Protein AF-A0A414QEY7-F1 (afdb_monomer_lite)

Secondary structure (DSSP, 8-state):
--EEE-SSS-S-SSHHHHHHHHHHHHHHHHHHTT-SS-EEEEESSTTHHHHHHHHHHHHHTT---EEP--SSTT-SSEE-HHHHHHT-SSEEE--HHHHHHHHHHHHHGGGTTSSB-SS--B-----TT--S---B--TTB-HHHHHHHHHHHHHHHHTTHHHHHHHHHHHHHHTTHHHHHHHHHHHTSPPS----PPPPPP----EEEE---GGGHHHHHHHHHHTT--EEEEEETTEEEEEE-GGGHHHHHHHHHHTTS--

Organism: NCBI:txid39486

Structure (mmCIF, N/CA/C/O backbone):
data_AF-A0A414QEY7-F1
#
_entry.id   AF-A0A414QEY7-F1
#
loop_
_atom_site.group_PDB
_atom_site.id
_atom_site.type_symbol
_atom_site.label_atom_id
_atom_site.label_alt_id
_atom_site.label_comp_id
_atom_site.label_asym_id
_atom_site.label_entity_id
_atom_site.label_seq_id
_atom_site.pdbx_PDB_ins_code
_atom_site.Cartn_x
_atom_site.Cartn_y
_atom_site.Cartn_z
_atom_site.occupancy
_atom_site.B_iso_or_equiv
_atom_site.auth_seq_id
_atom_site.auth_comp_id
_atom_site.auth_asym_id
_atom_site.auth_atom_id
_atom_site.pdbx_PDB_model_num
ATOM 1 N N . GLU A 1 1 ? 1.555 -7.237 14.580 1.00 84.38 1 GLU A N 1
ATOM 2 C CA . GLU A 1 1 ? 0.292 -7.140 13.812 1.00 84.38 1 GLU A CA 1
ATOM 3 C C . GLU A 1 1 ? 0.588 -6.279 12.598 1.00 84.38 1 GLU A C 1
ATOM 5 O O . GLU A 1 1 ? 1.431 -5.405 12.730 1.00 84.38 1 GLU A O 1
ATOM 10 N N . MET A 1 2 ? -0.030 -6.537 11.447 1.00 94.50 2 MET A N 1
ATOM 11 C CA . MET A 1 2 ? 0.203 -5.764 10.223 1.00 94.50 2 MET A CA 1
ATOM 12 C C . MET A 1 2 ? -1.102 -5.089 9.798 1.00 94.50 2 MET A C 1
ATOM 14 O O . MET A 1 2 ? -2.146 -5.741 9.721 1.00 94.50 2 MET A O 1
ATOM 18 N N . PHE A 1 3 ? -1.036 -3.796 9.504 1.00 96.12 3 PHE A N 1
ATOM 19 C CA . PHE A 1 3 ? -2.114 -3.022 8.904 1.00 96.12 3 PHE A CA 1
ATOM 20 C C . PHE A 1 3 ? -2.083 -3.197 7.387 1.00 96.12 3 PHE A C 1
ATOM 22 O O . PHE A 1 3 ? -1.026 -3.146 6.766 1.00 96.12 3 PHE A O 1
ATOM 29 N N . VAL A 1 4 ? -3.250 -3.363 6.772 1.00 95.81 4 VAL A N 1
ATOM 30 C CA . VAL A 1 4 ? -3.387 -3.401 5.312 1.00 95.81 4 VAL A CA 1
ATOM 31 C C . VAL A 1 4 ? -4.052 -2.105 4.866 1.00 95.81 4 VAL A C 1
ATOM 33 O O . VAL A 1 4 ? -5.143 -1.778 5.328 1.00 95.81 4 VAL A O 1
ATOM 36 N N . ALA A 1 5 ? -3.403 -1.361 3.976 1.00 95.38 5 ALA A N 1
ATOM 37 C CA . ALA A 1 5 ? -3.836 -0.039 3.542 1.00 95.38 5 ALA A CA 1
ATOM 38 C C . ALA A 1 5 ? -3.955 0.006 2.005 1.00 95.38 5 ALA A C 1
ATOM 40 O O . ALA A 1 5 ? -2.975 0.235 1.316 1.00 95.38 5 ALA A O 1
ATOM 41 N N . ASN A 1 6 ? -5.113 -0.191 1.381 1.00 91.12 6 ASN A N 1
ATOM 42 C CA . ASN A 1 6 ? -6.467 -0.236 1.937 1.00 91.12 6 ASN A CA 1
ATOM 43 C C . ASN A 1 6 ? -7.113 -1.623 1.765 1.00 91.12 6 ASN A C 1
ATOM 45 O O . ASN A 1 6 ? -6.700 -2.412 0.928 1.00 91.12 6 ASN A O 1
ATOM 49 N N . THR A 1 7 ? -8.143 -1.916 2.556 1.00 87.12 7 THR A N 1
ATOM 50 C CA . THR A 1 7 ? -8.902 -3.178 2.575 1.00 87.12 7 THR A CA 1
ATOM 51 C C . THR A 1 7 ? -10.310 -3.044 1.996 1.00 87.12 7 THR A C 1
ATOM 53 O O . THR A 1 7 ? -10.888 -4.026 1.527 1.00 87.12 7 THR A O 1
ATOM 56 N N . THR A 1 8 ? -10.911 -1.853 2.058 1.00 85.62 8 THR A N 1
ATOM 57 C CA . THR A 1 8 ? -12.257 -1.590 1.535 1.00 85.62 8 THR A CA 1
ATOM 58 C C . THR A 1 8 ? -12.474 -0.100 1.288 1.00 85.62 8 THR A C 1
ATOM 60 O O . THR A 1 8 ? -11.894 0.751 1.959 1.00 85.62 8 THR A O 1
ATOM 63 N N . GLY A 1 9 ? -13.353 0.235 0.347 1.00 83.56 9 GLY A N 1
ATOM 64 C CA . GLY A 1 9 ? -13.585 1.619 -0.066 1.00 83.56 9 GLY A CA 1
ATOM 65 C C . GLY A 1 9 ? -12.483 2.161 -0.978 1.00 83.56 9 GLY A C 1
ATOM 66 O O . GLY A 1 9 ? -11.553 1.449 -1.355 1.00 83.56 9 GLY A O 1
ATOM 67 N N . THR A 1 10 ? -12.601 3.427 -1.368 1.00 84.75 10 THR A N 1
ATOM 68 C CA . THR A 1 10 ? -11.787 4.018 -2.438 1.00 84.75 10 THR A CA 1
ATOM 69 C C . THR A 1 10 ? -11.299 5.406 -2.033 1.00 84.75 10 THR A C 1
ATOM 71 O O . THR A 1 10 ? -12.105 6.302 -1.804 1.00 84.75 10 THR A O 1
ATOM 74 N N . SER A 1 11 ? -9.977 5.586 -1.980 1.00 89.56 11 SER A N 1
ATOM 75 C CA . SER A 1 11 ? -9.317 6.855 -1.609 1.00 89.56 11 SER A CA 1
ATOM 76 C C . SER A 1 11 ? -9.109 7.798 -2.805 1.00 89.56 11 SER A C 1
ATOM 78 O O . SER A 1 11 ? -8.952 9.014 -2.650 1.00 89.56 11 SER A O 1
ATOM 80 N N . SER A 1 12 ? -9.089 7.235 -4.016 1.00 90.75 12 SER A N 1
ATOM 81 C CA . SER A 1 12 ? -9.128 7.942 -5.299 1.00 90.75 12 SER A CA 1
ATOM 82 C C . SER A 1 12 ? -9.596 6.990 -6.403 1.00 90.75 12 SER A C 1
ATOM 84 O O . SER A 1 12 ? -9.417 5.779 -6.288 1.00 90.75 12 SER A O 1
ATOM 86 N N . ALA A 1 13 ? -10.175 7.537 -7.473 1.00 86.81 13 ALA A N 1
ATOM 87 C CA . ALA A 1 13 ? -10.454 6.788 -8.698 1.00 86.81 13 ALA A CA 1
ATOM 88 C C . ALA A 1 13 ? -9.166 6.416 -9.461 1.00 86.81 13 ALA A C 1
ATOM 90 O O . ALA A 1 13 ? -9.162 5.448 -10.215 1.00 86.81 13 ALA A O 1
ATOM 91 N N . ASP A 1 14 ? -8.074 7.159 -9.248 1.00 90.44 14 ASP A N 1
ATOM 92 C CA . ASP A 1 14 ? -6.743 6.791 -9.732 1.00 90.44 14 ASP A CA 1
ATOM 93 C C . ASP A 1 14 ? -6.061 5.853 -8.725 1.00 90.44 14 ASP A C 1
ATOM 95 O O . ASP A 1 14 ? -5.956 6.168 -7.536 1.00 90.44 14 ASP A O 1
ATOM 99 N N . ARG A 1 15 ? -5.600 4.689 -9.202 1.00 90.81 15 ARG A N 1
ATOM 100 C CA . ARG A 1 15 ? -5.056 3.620 -8.350 1.00 90.81 15 ARG A CA 1
ATOM 101 C C . ARG A 1 15 ? -3.851 4.082 -7.534 1.00 90.81 15 ARG A C 1
ATOM 103 O O . ARG A 1 15 ? -3.819 3.867 -6.327 1.00 90.81 15 ARG A O 1
ATOM 110 N N . ILE A 1 16 ? -2.877 4.711 -8.179 1.00 92.44 16 ILE A N 1
ATOM 111 C CA . ILE A 1 16 ? -1.600 5.071 -7.553 1.00 92.44 16 ILE A CA 1
ATOM 112 C C . ILE A 1 16 ? -1.776 6.264 -6.604 1.00 92.44 16 ILE A C 1
ATOM 114 O O . ILE A 1 16 ? -1.222 6.244 -5.510 1.00 92.44 16 ILE A O 1
ATOM 118 N N . GLU A 1 17 ? -2.589 7.269 -6.951 1.00 94.75 17 GLU A N 1
ATOM 119 C CA . GLU A 1 17 ? -3.020 8.315 -6.010 1.00 94.75 17 GLU A CA 1
ATOM 120 C C . GLU A 1 17 ? -3.727 7.682 -4.811 1.00 94.75 17 GLU A C 1
ATOM 122 O O . GLU A 1 17 ? -3.484 8.072 -3.668 1.00 94.75 17 GLU A O 1
ATOM 127 N N . GLY A 1 18 ? -4.587 6.695 -5.070 1.00 95.06 18 GLY A N 1
ATOM 128 C CA . GLY A 1 18 ? -5.232 5.894 -4.042 1.00 95.06 18 GLY A CA 1
ATOM 129 C C . GLY A 1 18 ? -4.208 5.251 -3.111 1.00 95.06 18 GLY A C 1
ATOM 130 O O . GLY A 1 18 ? -4.306 5.438 -1.905 1.00 95.06 18 GLY A O 1
ATOM 131 N N . MET A 1 19 ? -3.196 4.571 -3.652 1.00 96.50 19 MET A N 1
ATOM 132 C CA . MET A 1 19 ? -2.128 3.933 -2.876 1.00 96.50 19 MET A CA 1
ATOM 133 C C . MET A 1 19 ? -1.291 4.944 -2.078 1.00 96.50 19 MET A C 1
ATOM 135 O O . MET A 1 19 ? -1.040 4.712 -0.901 1.00 96.50 19 MET A O 1
ATOM 139 N N . ILE A 1 20 ? -0.938 6.098 -2.655 1.00 97.19 20 ILE A N 1
ATOM 140 C CA . ILE A 1 20 ? -0.220 7.174 -1.943 1.00 97.19 20 ILE A CA 1
ATOM 141 C C . ILE A 1 20 ? -1.046 7.677 -0.749 1.00 97.19 20 ILE A C 1
ATOM 143 O O . ILE A 1 20 ? -0.535 7.802 0.364 1.00 97.19 20 ILE A O 1
ATOM 147 N N . LYS A 1 21 ? -2.346 7.927 -0.951 1.00 96.88 21 LYS A N 1
ATOM 148 C CA . LYS A 1 21 ? -3.263 8.320 0.132 1.00 96.88 21 LYS A CA 1
ATOM 149 C C . LYS A 1 21 ? -3.416 7.214 1.175 1.00 96.88 21 LYS A C 1
ATOM 151 O O . LYS A 1 21 ? -3.400 7.502 2.370 1.00 96.88 21 LYS A O 1
ATOM 156 N N . ASN A 1 22 ? -3.516 5.961 0.733 1.00 96.62 22 ASN A N 1
ATOM 157 C CA . ASN A 1 22 ? -3.614 4.800 1.611 1.00 96.62 22 ASN A CA 1
ATOM 158 C C . ASN A 1 22 ? -2.402 4.700 2.541 1.00 96.62 22 ASN A C 1
ATOM 160 O O . ASN A 1 22 ? -2.592 4.376 3.709 1.00 96.62 22 ASN A O 1
ATOM 164 N N . THR A 1 23 ? -1.194 5.036 2.077 1.00 97.81 23 THR A N 1
ATOM 165 C CA . THR A 1 23 ? -0.002 5.105 2.936 1.00 97.81 23 THR A CA 1
ATOM 166 C C . THR A 1 23 ? -0.227 6.024 4.132 1.00 97.81 23 THR A C 1
ATOM 168 O O . THR A 1 23 ? -0.049 5.603 5.272 1.00 97.81 23 THR A O 1
ATOM 171 N N . ILE A 1 24 ? -0.691 7.253 3.893 1.00 97.75 24 ILE A N 1
ATOM 172 C CA . ILE A 1 24 ? -0.952 8.234 4.958 1.00 97.75 24 ILE A CA 1
ATOM 173 C C . ILE A 1 24 ? -2.049 7.717 5.896 1.00 97.75 24 ILE A C 1
ATOM 175 O O . ILE A 1 24 ? -1.931 7.822 7.115 1.00 97.75 24 ILE A O 1
ATOM 179 N N . TYR A 1 25 ? -3.101 7.101 5.351 1.00 96.81 25 TYR A N 1
ATOM 180 C CA . TYR A 1 25 ? -4.190 6.538 6.158 1.00 96.81 25 TYR A CA 1
ATOM 181 C C . TYR A 1 25 ? -3.705 5.380 7.039 1.00 96.81 25 TYR A C 1
ATOM 183 O O . TYR A 1 25 ? -4.061 5.307 8.215 1.00 96.81 25 TYR A O 1
ATOM 191 N N . GLY A 1 26 ? -2.847 4.512 6.501 1.00 96.94 26 GLY A N 1
ATOM 192 C CA . GLY A 1 26 ? -2.191 3.444 7.248 1.00 96.94 26 GLY A CA 1
ATOM 193 C C . GLY A 1 26 ? -1.299 3.986 8.365 1.00 96.94 26 GLY A C 1
ATOM 194 O O . GLY A 1 26 ? -1.384 3.497 9.490 1.00 96.94 26 GLY A O 1
ATOM 195 N N . ILE A 1 27 ? -0.515 5.038 8.097 1.00 98.19 27 ILE A N 1
ATOM 196 C CA . ILE A 1 27 ? 0.335 5.706 9.099 1.00 98.19 27 ILE A CA 1
ATOM 197 C C . ILE A 1 27 ? -0.520 6.272 10.234 1.00 98.19 27 ILE A C 1
ATOM 199 O O . ILE A 1 27 ? -0.225 6.020 11.402 1.00 98.19 27 ILE A O 1
ATOM 203 N N . ILE A 1 28 ? -1.615 6.967 9.911 1.00 97.81 28 ILE A N 1
ATOM 204 C CA . ILE A 1 28 ? -2.568 7.489 10.903 1.00 97.81 28 ILE A CA 1
ATOM 205 C C . ILE A 1 28 ? -3.112 6.352 11.773 1.00 97.81 28 ILE A C 1
ATOM 207 O O . ILE A 1 28 ? -3.109 6.453 13.003 1.00 97.81 28 ILE A O 1
ATOM 211 N N . ALA A 1 29 ? -3.570 5.266 11.149 1.00 96.88 29 ALA A N 1
ATOM 212 C CA . ALA A 1 29 ? -4.119 4.111 11.848 1.00 96.88 29 ALA A CA 1
ATOM 213 C C . ALA A 1 29 ? -3.091 3.458 12.790 1.00 96.88 29 ALA A C 1
ATOM 215 O O . ALA A 1 29 ? -3.398 3.235 13.964 1.00 96.88 29 ALA A O 1
ATOM 216 N N . ALA A 1 30 ? -1.874 3.206 12.306 1.00 97.38 30 ALA A N 1
ATOM 217 C CA . ALA A 1 30 ? -0.806 2.568 13.070 1.00 97.38 30 ALA A CA 1
ATOM 218 C C . ALA A 1 30 ? -0.308 3.449 14.229 1.00 97.38 30 ALA A C 1
ATOM 220 O O . ALA A 1 30 ? -0.225 2.974 15.367 1.00 97.38 30 ALA A O 1
ATOM 221 N N . LYS A 1 31 ? -0.086 4.750 13.985 1.00 97.75 31 LYS A N 1
ATOM 222 C CA . LYS A 1 31 ? 0.269 5.732 15.028 1.00 97.75 31 LYS A CA 1
ATOM 223 C C . LYS A 1 31 ? -0.801 5.822 16.104 1.00 97.75 31 LYS A C 1
ATOM 225 O O . LYS A 1 31 ? -0.494 5.772 17.294 1.00 97.75 31 LYS A O 1
ATOM 230 N N . THR A 1 32 ? -2.070 5.855 15.701 1.00 97.25 32 THR A N 1
ATOM 231 C CA . THR A 1 32 ? -3.191 5.846 16.651 1.00 97.25 32 THR A CA 1
ATOM 232 C C . THR A 1 32 ? -3.222 4.558 17.481 1.00 97.25 32 THR A C 1
ATOM 234 O O . THR A 1 32 ? -3.636 4.583 18.637 1.00 97.25 32 THR A O 1
ATOM 237 N N . CYS A 1 33 ? -2.747 3.431 16.950 1.00 96.44 33 CYS A N 1
ATOM 238 C CA . CYS A 1 33 ? -2.646 2.169 17.691 1.00 96.44 33 CYS A CA 1
ATOM 239 C C . CYS A 1 33 ? -1.389 2.046 18.563 1.00 96.44 33 CYS A C 1
ATOM 241 O O . CYS A 1 33 ? -1.206 1.017 19.210 1.00 96.44 33 CYS A O 1
ATOM 243 N N . GLY A 1 34 ? -0.556 3.088 18.632 1.00 95.50 34 GLY A N 1
ATOM 244 C CA . GLY A 1 34 ? 0.620 3.140 19.500 1.00 95.50 34 GLY A CA 1
ATOM 245 C C . GLY A 1 34 ? 1.943 2.792 18.818 1.00 95.50 34 GLY A C 1
ATOM 246 O O . GLY A 1 34 ? 2.962 2.730 19.503 1.00 95.50 34 GLY A O 1
ATOM 247 N N . ILE A 1 35 ? 1.965 2.599 17.494 1.00 96.62 35 ILE A N 1
ATOM 248 C CA . ILE A 1 35 ? 3.215 2.426 16.742 1.00 96.62 35 ILE A CA 1
ATOM 249 C C . ILE A 1 35 ? 3.734 3.813 16.359 1.00 96.62 35 ILE A C 1
ATOM 251 O O . ILE A 1 35 ? 3.258 4.405 15.398 1.00 96.62 35 ILE A O 1
ATOM 255 N N . ALA A 1 36 ? 4.679 4.355 17.131 1.00 93.75 36 ALA A N 1
ATOM 256 C CA . ALA A 1 36 ? 5.137 5.740 16.970 1.00 93.75 36 ALA A CA 1
ATOM 257 C C . ALA A 1 36 ? 5.711 6.033 15.570 1.00 93.75 36 ALA A C 1
ATOM 259 O O . ALA A 1 36 ? 5.320 7.016 14.944 1.00 93.75 36 ALA A O 1
ATOM 260 N N . ASN A 1 37 ? 6.581 5.146 15.075 1.00 95.69 37 ASN A N 1
ATOM 261 C CA . ASN A 1 37 ? 7.243 5.255 13.773 1.00 95.69 37 ASN A CA 1
ATOM 262 C C . ASN A 1 37 ? 6.955 3.984 12.960 1.00 95.69 37 ASN A C 1
ATOM 264 O O . ASN A 1 37 ? 7.794 3.082 12.932 1.00 95.69 37 ASN A O 1
ATOM 268 N N . PRO A 1 38 ? 5.746 3.847 12.389 1.00 97.75 38 PRO A N 1
ATOM 269 C CA . PRO A 1 38 ? 5.366 2.629 11.693 1.00 97.75 38 PRO A CA 1
ATOM 270 C C . PRO A 1 38 ? 6.139 2.494 10.383 1.00 97.75 38 PRO A C 1
ATOM 272 O O . PRO A 1 38 ? 6.310 3.460 9.635 1.00 97.75 38 PRO A O 1
ATOM 275 N N . THR A 1 39 ? 6.573 1.274 10.097 1.00 98.06 39 THR A N 1
ATOM 276 C CA . THR A 1 39 ? 7.258 0.933 8.855 1.00 98.06 39 THR A CA 1
ATOM 277 C C . THR A 1 39 ? 6.262 0.687 7.718 1.00 98.06 39 THR A C 1
ATOM 279 O O . THR A 1 39 ? 5.213 0.065 7.899 1.00 98.06 39 THR A O 1
ATOM 282 N N . VAL A 1 40 ? 6.588 1.180 6.524 1.00 98.56 40 VAL A N 1
ATOM 283 C CA . VAL A 1 40 ? 5.738 1.115 5.329 1.00 98.56 40 VAL A CA 1
ATOM 284 C C . VAL A 1 40 ? 6.359 0.196 4.285 1.00 98.56 40 VAL A C 1
ATOM 286 O O . VAL A 1 40 ? 7.496 0.401 3.860 1.00 98.56 40 VAL A O 1
ATOM 289 N N . GLY A 1 41 ? 5.584 -0.781 3.825 1.00 97.81 41 GLY A N 1
ATOM 290 C CA . GLY A 1 41 ? 5.864 -1.576 2.635 1.00 97.81 41 GLY A CA 1
ATOM 291 C C . GLY A 1 41 ? 4.756 -1.408 1.600 1.00 97.81 41 GLY A C 1
ATOM 292 O O . GLY A 1 41 ? 3.603 -1.174 1.950 1.00 97.81 41 GLY A O 1
ATOM 293 N N . ILE A 1 42 ? 5.092 -1.523 0.321 1.00 97.31 42 ILE A N 1
ATOM 294 C CA . ILE A 1 42 ? 4.167 -1.379 -0.805 1.00 97.31 42 ILE A CA 1
ATOM 295 C C . ILE A 1 42 ? 4.049 -2.739 -1.474 1.00 97.31 42 ILE A C 1
ATOM 297 O O . ILE A 1 42 ? 5.033 -3.251 -1.994 1.00 97.31 42 ILE A O 1
ATOM 301 N N . LEU A 1 43 ? 2.868 -3.346 -1.470 1.00 95.75 43 LEU A N 1
ATOM 302 C CA . LEU A 1 43 ? 2.648 -4.607 -2.165 1.00 95.75 43 LEU A CA 1
ATOM 303 C C . LEU A 1 43 ? 2.947 -4.430 -3.657 1.00 95.75 43 LEU A C 1
ATOM 305 O O . LEU A 1 43 ? 2.506 -3.455 -4.261 1.00 95.75 43 LEU A O 1
ATOM 309 N N . ASN A 1 44 ? 3.669 -5.38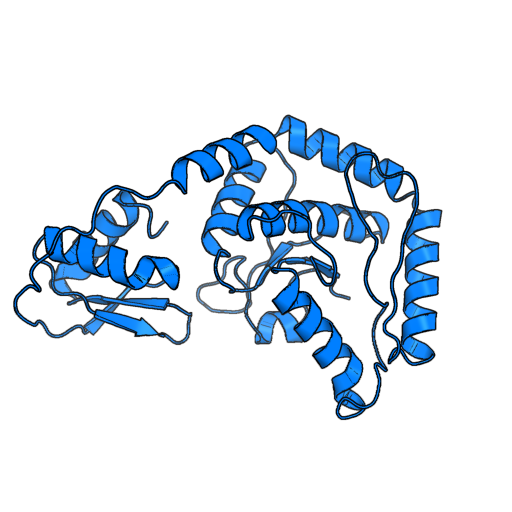3 -4.242 1.00 91.69 44 ASN A N 1
ATOM 310 C CA . ASN A 1 44 ? 4.063 -5.393 -5.650 1.00 91.69 44 ASN A CA 1
ATOM 311 C C . ASN A 1 44 ? 2.866 -5.681 -6.580 1.00 91.69 44 ASN A C 1
ATOM 313 O O . ASN A 1 44 ? 2.761 -6.762 -7.162 1.00 91.69 44 ASN A O 1
ATOM 317 N N . VAL A 1 45 ? 1.941 -4.727 -6.648 1.00 90.88 45 VAL A N 1
ATOM 318 C CA . VAL A 1 45 ? 0.813 -4.642 -7.586 1.00 90.88 45 VAL A CA 1
ATOM 319 C C . VAL A 1 45 ? 1.068 -3.515 -8.586 1.00 90.88 45 VAL A C 1
ATOM 321 O O . VAL A 1 45 ? 1.936 -2.678 -8.343 1.00 90.88 45 VAL A O 1
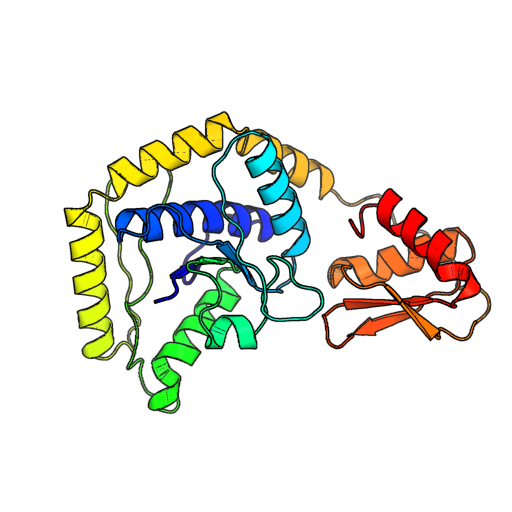ATOM 324 N N . ASP A 1 46 ? 0.307 -3.452 -9.683 1.00 86.69 46 ASP A N 1
ATOM 325 C CA . ASP A 1 46 ? 0.522 -2.398 -10.685 1.00 86.69 46 ASP A CA 1
ATOM 326 C C . ASP A 1 46 ? 0.414 -1.012 -10.050 1.00 86.69 46 ASP A C 1
ATOM 328 O O . ASP A 1 46 ? -0.574 -0.702 -9.365 1.00 86.69 46 ASP A O 1
ATOM 332 N N . GLY A 1 47 ? 1.413 -0.176 -10.323 1.00 88.00 47 GLY A N 1
ATOM 333 C CA . GLY A 1 47 ? 1.522 1.146 -9.731 1.00 88.00 47 GLY A CA 1
ATOM 334 C C . GLY A 1 47 ? 2.466 1.236 -8.533 1.00 88.00 47 GLY A C 1
ATOM 335 O O . GLY A 1 47 ? 2.713 2.341 -8.043 1.00 88.00 47 GLY A O 1
ATOM 336 N N . ALA A 1 48 ? 2.986 0.109 -8.037 1.00 91.25 48 ALA A N 1
ATOM 337 C CA . ALA A 1 48 ? 3.802 0.070 -6.829 1.00 91.25 48 ALA A CA 1
ATOM 338 C C . ALA A 1 48 ? 5.070 0.927 -6.938 1.00 91.25 48 ALA A C 1
ATOM 340 O O . ALA A 1 48 ? 5.397 1.627 -5.977 1.00 91.25 48 ALA A O 1
ATOM 341 N N . ARG A 1 49 ? 5.766 0.935 -8.084 1.00 88.50 49 ARG A N 1
ATOM 342 C CA . ARG A 1 49 ? 6.986 1.741 -8.269 1.00 88.50 49 ARG A CA 1
ATOM 343 C C . ARG A 1 49 ? 6.681 3.221 -8.406 1.00 88.50 49 ARG A C 1
ATOM 345 O O . ARG A 1 49 ? 7.402 4.045 -7.845 1.00 88.50 49 ARG A O 1
ATOM 352 N N . GLN A 1 50 ? 5.598 3.586 -9.089 1.00 89.94 50 GLN A N 1
ATOM 353 C CA . GLN A 1 50 ? 5.174 4.985 -9.159 1.00 89.94 50 GLN A CA 1
ATOM 354 C C . GLN A 1 50 ? 4.734 5.488 -7.776 1.00 89.94 50 GLN A C 1
ATOM 356 O O . GLN A 1 50 ? 5.043 6.623 -7.413 1.00 89.94 50 GLN A O 1
ATOM 361 N N . THR A 1 51 ? 4.063 4.644 -6.983 1.00 95.12 51 THR A N 1
ATOM 362 C CA . THR A 1 51 ? 3.767 4.932 -5.573 1.00 95.12 51 THR A CA 1
ATOM 363 C C . THR A 1 51 ? 5.053 5.078 -4.759 1.00 95.12 51 THR A C 1
ATOM 365 O O . THR A 1 51 ? 5.185 6.061 -4.036 1.00 95.12 51 THR A O 1
ATOM 368 N N . GLU A 1 52 ? 6.013 4.157 -4.892 1.00 95.25 52 GLU A N 1
ATOM 369 C CA . GLU A 1 52 ? 7.316 4.220 -4.213 1.00 95.25 52 GLU A CA 1
ATOM 370 C C . GLU A 1 52 ? 8.025 5.546 -4.502 1.00 95.25 52 GLU A C 1
ATOM 372 O O . GLU A 1 52 ? 8.436 6.237 -3.571 1.00 95.25 52 GLU A O 1
ATOM 377 N N . LYS A 1 53 ? 8.125 5.929 -5.779 1.00 93.50 53 LYS A N 1
ATOM 378 C CA . LYS A 1 53 ? 8.777 7.170 -6.208 1.00 93.50 53 LYS A CA 1
ATOM 379 C C . LYS A 1 53 ? 8.106 8.405 -5.606 1.00 93.50 53 LYS A C 1
ATOM 381 O O . LYS A 1 53 ? 8.790 9.240 -5.025 1.00 93.50 53 LYS A O 1
ATOM 386 N N . ALA A 1 54 ? 6.778 8.484 -5.681 1.00 96.06 54 ALA A N 1
ATOM 387 C CA . ALA A 1 54 ? 6.022 9.604 -5.122 1.00 96.06 54 ALA A CA 1
ATOM 388 C C . ALA A 1 54 ? 6.150 9.699 -3.591 1.00 96.06 54 ALA A C 1
ATOM 390 O O . ALA A 1 54 ? 6.204 10.794 -3.038 1.00 96.06 54 ALA A O 1
ATOM 391 N N . LEU A 1 55 ? 6.205 8.562 -2.892 1.00 97.62 55 LEU A N 1
ATOM 392 C CA . LEU A 1 55 ? 6.380 8.543 -1.439 1.00 97.62 55 LEU A CA 1
ATOM 393 C C . LEU A 1 55 ? 7.810 8.898 -1.021 1.00 97.62 55 LEU A C 1
ATOM 395 O O . LEU A 1 55 ? 7.976 9.549 0.006 1.00 97.62 55 LEU A O 1
ATOM 399 N N . LYS A 1 56 ? 8.829 8.515 -1.801 1.00 96.88 56 LYS A N 1
ATOM 400 C CA . LYS A 1 56 ? 10.213 8.964 -1.578 1.00 96.88 56 LYS A CA 1
ATOM 401 C C . LYS A 1 56 ? 10.355 10.468 -1.793 1.00 96.88 56 LYS A C 1
ATOM 403 O O . LYS A 1 56 ? 10.936 11.130 -0.948 1.00 96.88 56 LYS A O 1
ATOM 408 N N . GLU A 1 57 ? 9.743 11.022 -2.837 1.00 97.25 57 GLU A N 1
ATOM 409 C CA . GLU A 1 57 ? 9.703 12.478 -3.046 1.00 97.25 57 GLU A CA 1
ATOM 410 C C . GLU A 1 57 ? 9.000 13.196 -1.879 1.00 97.25 57 GLU A C 1
ATOM 412 O O . GLU A 1 57 ? 9.496 14.188 -1.349 1.00 97.25 57 GLU A O 1
ATOM 417 N N . LEU A 1 58 ? 7.874 12.653 -1.404 1.00 97.81 58 LEU A N 1
ATOM 418 C CA . LEU A 1 58 ? 7.174 13.184 -0.231 1.00 97.81 58 LEU A CA 1
ATOM 419 C C . LEU A 1 58 ? 8.048 13.121 1.039 1.00 97.81 58 LEU A C 1
ATOM 421 O O . LEU A 1 58 ? 8.015 14.042 1.858 1.00 97.81 58 LEU A O 1
ATOM 425 N N . GLN A 1 59 ? 8.833 12.051 1.195 1.00 97.69 59 GLN A N 1
ATOM 426 C CA . GLN A 1 59 ? 9.788 11.886 2.290 1.00 97.69 59 GLN A CA 1
ATOM 427 C C . GLN A 1 59 ? 10.930 12.910 2.206 1.00 97.69 59 GLN A C 1
ATOM 429 O O . GLN A 1 59 ? 11.239 13.566 3.200 1.00 97.69 59 GLN A O 1
ATOM 434 N N . GLU A 1 60 ? 11.520 13.096 1.024 1.00 97.38 60 GLU A N 1
ATOM 435 C CA . GLU A 1 60 ? 12.563 14.097 0.755 1.00 97.38 60 GLU A CA 1
ATOM 436 C C . GLU A 1 60 ? 12.068 15.527 1.025 1.00 97.38 60 GLU A C 1
ATOM 438 O O . GLU A 1 60 ? 12.808 16.351 1.564 1.00 97.38 60 GLU A O 1
ATOM 443 N N . ASN A 1 61 ? 10.786 15.796 0.761 1.00 97.56 61 ASN A N 1
ATOM 444 C CA . ASN A 1 61 ? 10.123 17.060 1.092 1.00 97.56 61 ASN A CA 1
ATOM 445 C C . ASN A 1 61 ? 9.796 17.224 2.593 1.00 97.56 61 ASN A C 1
ATOM 447 O O . ASN A 1 61 ? 9.218 18.237 3.001 1.00 97.56 61 ASN A O 1
ATOM 451 N N . GLY A 1 62 ? 10.175 16.257 3.432 1.00 96.38 62 GLY A N 1
ATOM 452 C CA . GLY A 1 62 ? 10.131 16.356 4.889 1.00 96.38 62 GLY A CA 1
ATOM 453 C C . GLY A 1 62 ? 8.922 15.705 5.559 1.00 96.38 62 GLY A C 1
ATOM 454 O O . GLY A 1 62 ? 8.666 15.998 6.730 1.00 96.38 62 GLY A O 1
ATOM 455 N N . TYR A 1 63 ? 8.168 14.846 4.863 1.00 98.06 63 TYR A N 1
ATOM 456 C CA . TYR A 1 63 ? 7.188 13.980 5.523 1.00 98.06 63 TYR A CA 1
ATOM 457 C C . TYR A 1 63 ? 7.875 12.747 6.120 1.00 98.06 63 TYR A C 1
ATOM 459 O O . TYR A 1 63 ? 8.649 12.064 5.455 1.00 98.06 63 TYR A O 1
ATOM 467 N N . ASP A 1 64 ? 7.589 12.441 7.381 1.00 96.19 64 ASP A N 1
ATOM 468 C CA . ASP A 1 64 ? 8.245 11.339 8.082 1.00 96.19 64 ASP A CA 1
ATOM 469 C C . ASP A 1 64 ? 7.643 9.982 7.683 1.00 96.19 64 ASP A C 1
ATOM 471 O O . ASP A 1 64 ? 6.570 9.590 8.150 1.00 96.19 64 ASP A O 1
ATOM 475 N N . ILE A 1 65 ? 8.342 9.276 6.792 1.00 97.12 65 ILE A N 1
ATOM 476 C CA . ILE A 1 65 ? 8.044 7.900 6.387 1.00 97.12 65 ILE A CA 1
ATOM 477 C C . ILE A 1 65 ? 9.256 7.039 6.720 1.00 97.12 65 ILE A C 1
ATOM 479 O O . ILE A 1 65 ? 10.370 7.333 6.292 1.00 97.12 65 ILE A O 1
ATOM 483 N N . THR A 1 66 ? 9.035 5.928 7.420 1.00 97.19 66 THR A N 1
ATOM 484 C CA . THR A 1 66 ? 10.034 4.863 7.546 1.00 97.19 66 THR A CA 1
ATOM 485 C C . THR A 1 66 ? 9.647 3.729 6.609 1.00 97.19 66 THR A C 1
ATOM 487 O O . THR A 1 66 ? 8.593 3.122 6.769 1.00 97.19 66 THR A O 1
ATOM 490 N N . PHE A 1 67 ? 10.479 3.433 5.615 1.00 97.44 67 PHE A N 1
ATOM 491 C CA . PHE A 1 67 ? 10.239 2.304 4.724 1.00 97.44 67 PHE A CA 1
ATOM 492 C C . PHE A 1 67 ? 10.750 1.005 5.351 1.00 97.44 67 PHE A C 1
ATOM 494 O O . PHE A 1 67 ? 11.862 0.957 5.872 1.00 97.44 67 PHE A O 1
ATOM 501 N N . ALA A 1 68 ? 9.935 -0.045 5.291 1.00 95.75 68 ALA A N 1
ATOM 502 C CA . ALA A 1 68 ? 10.374 -1.396 5.605 1.00 95.75 68 ALA A CA 1
ATOM 503 C C . ALA A 1 68 ? 11.282 -1.930 4.490 1.00 95.75 68 ALA A C 1
ATOM 505 O O . ALA A 1 68 ? 11.186 -1.512 3.333 1.00 95.75 68 ALA A O 1
ATOM 506 N N . GLU A 1 69 ? 12.119 -2.901 4.834 1.00 93.38 69 GLU A N 1
ATOM 507 C CA . GLU A 1 69 ? 13.031 -3.553 3.903 1.00 93.38 69 GLU A CA 1
ATOM 508 C C . GLU A 1 69 ? 12.639 -5.024 3.742 1.00 93.38 69 GLU A C 1
ATOM 510 O O . GLU A 1 69 ? 12.515 -5.758 4.724 1.00 93.38 69 GLU A O 1
ATOM 515 N N . SER A 1 70 ? 1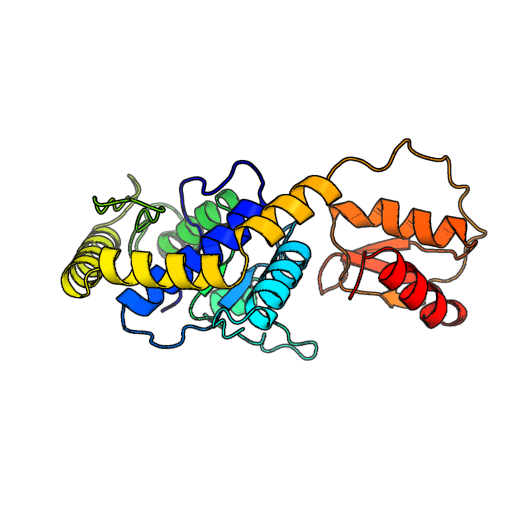2.398 -5.452 2.501 1.00 88.38 70 SER A N 1
ATOM 516 C CA . SER A 1 70 ? 12.121 -6.857 2.199 1.00 88.38 70 SER A CA 1
ATOM 517 C C . SER A 1 70 ? 13.322 -7.727 2.575 1.00 88.38 70 SER A C 1
ATOM 519 O O . SER A 1 70 ? 14.465 -7.374 2.299 1.00 88.38 70 SER A O 1
ATOM 521 N N . ALA A 1 71 ? 13.072 -8.918 3.125 1.00 79.69 71 ALA A N 1
ATOM 522 C CA . ALA A 1 71 ? 14.114 -9.852 3.575 1.00 79.69 71 ALA A CA 1
ATOM 523 C C . ALA A 1 71 ? 14.917 -10.520 2.431 1.00 79.69 71 ALA A C 1
ATOM 525 O O . ALA A 1 71 ? 15.599 -11.526 2.638 1.00 79.69 71 ALA A O 1
ATOM 526 N N . ARG A 1 72 ? 14.800 -10.021 1.198 1.00 74.06 72 ARG A N 1
ATOM 527 C CA . ARG A 1 72 ? 15.460 -10.574 0.010 1.00 74.06 72 ARG A CA 1
ATOM 528 C C . ARG A 1 72 ? 16.771 -9.858 -0.287 1.00 74.06 72 ARG A C 1
ATOM 530 O O . ARG A 1 72 ? 16.999 -8.742 0.151 1.00 74.06 72 ARG A O 1
ATOM 537 N N . ALA A 1 73 ? 17.602 -10.495 -1.110 1.00 69.00 73 ALA A N 1
ATOM 538 C CA . ALA A 1 73 ? 18.923 -9.988 -1.478 1.00 69.00 73 ALA A CA 1
ATOM 539 C C . ALA A 1 73 ? 18.906 -8.628 -2.208 1.00 69.00 73 ALA A C 1
ATOM 541 O O . ALA A 1 73 ? 19.873 -7.884 -2.112 1.00 69.00 73 ALA A O 1
ATOM 542 N N . ASP A 1 74 ? 17.833 -8.314 -2.936 1.00 68.06 74 ASP A N 1
ATOM 543 C CA . ASP A 1 74 ? 17.620 -7.039 -3.634 1.00 68.06 74 ASP A CA 1
ATOM 544 C C . ASP A 1 74 ? 16.861 -5.995 -2.791 1.00 68.06 74 ASP A C 1
ATOM 546 O O . ASP A 1 74 ? 16.735 -4.850 -3.221 1.00 68.06 74 ASP A O 1
ATOM 550 N N . GLY A 1 75 ? 16.388 -6.374 -1.597 1.00 78.62 75 GLY A N 1
ATOM 551 C CA . GLY A 1 75 ? 15.812 -5.475 -0.597 1.00 78.62 75 GLY A CA 1
ATOM 552 C C . GLY A 1 75 ? 14.662 -4.592 -1.096 1.00 78.62 75 GLY A C 1
ATOM 553 O O . GLY A 1 75 ? 13.881 -4.959 -1.982 1.00 78.62 75 GLY A O 1
ATOM 554 N N . GLY A 1 76 ? 14.564 -3.408 -0.491 1.00 87.75 76 GLY A N 1
ATOM 555 C CA . GLY A 1 76 ? 13.621 -2.357 -0.869 1.00 87.75 76 GLY A CA 1
ATOM 556 C C . GLY A 1 76 ? 12.246 -2.466 -0.212 1.00 87.75 76 GLY A C 1
ATOM 557 O O . GLY A 1 76 ? 11.913 -3.447 0.452 1.00 87.75 76 GLY A O 1
ATOM 558 N N . CYS A 1 77 ? 11.437 -1.425 -0.412 1.00 91.81 77 CYS A N 1
ATOM 559 C CA . CYS A 1 77 ? 10.126 -1.297 0.222 1.00 91.81 77 CYS A CA 1
ATOM 560 C C . CYS A 1 77 ? 8.972 -1.874 -0.603 1.00 91.81 77 CYS A C 1
ATOM 562 O O . CYS A 1 77 ? 7.826 -1.834 -0.159 1.00 91.81 77 CYS A O 1
ATOM 564 N N . VAL A 1 78 ? 9.263 -2.429 -1.783 1.00 93.12 78 VAL A N 1
ATOM 565 C CA . VAL A 1 78 ? 8.290 -3.150 -2.607 1.00 93.12 78 VAL A CA 1
ATOM 566 C C . VAL A 1 78 ? 8.243 -4.618 -2.179 1.00 93.12 78 VAL A C 1
ATOM 568 O O . VAL A 1 78 ? 9.209 -5.367 -2.322 1.00 93.12 78 VAL A O 1
ATOM 571 N N . MET A 1 79 ? 7.087 -5.018 -1.663 1.00 92.94 79 MET A N 1
ATOM 572 C CA . MET A 1 79 ? 6.840 -6.235 -0.900 1.00 92.94 79 MET A CA 1
ATOM 573 C C . MET A 1 79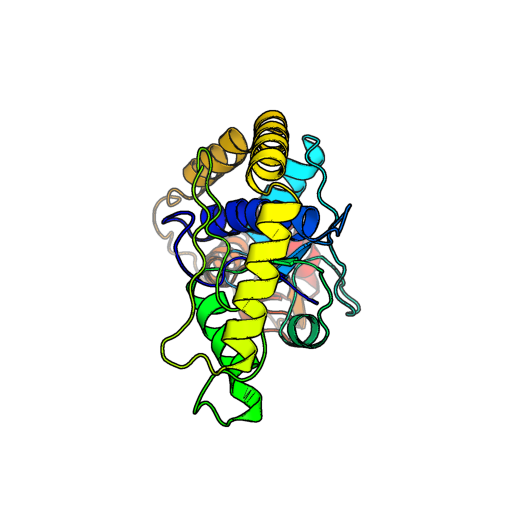 ? 6.113 -7.304 -1.715 1.00 92.94 79 MET A C 1
ATOM 575 O O . MET A 1 79 ? 5.351 -7.012 -2.638 1.00 92.94 79 MET A O 1
ATOM 579 N N . ARG A 1 80 ? 6.298 -8.570 -1.344 1.00 88.69 80 ARG A N 1
ATOM 580 C CA . ARG A 1 80 ? 5.693 -9.742 -1.999 1.00 88.69 80 ARG A CA 1
ATOM 581 C C . ARG A 1 80 ? 4.788 -10.511 -1.058 1.00 88.69 80 ARG A C 1
ATOM 583 O O . ARG A 1 80 ? 4.722 -10.238 0.133 1.00 88.69 80 ARG A O 1
ATOM 590 N N . GLY A 1 81 ? 4.179 -11.573 -1.586 1.00 89.12 81 GLY A N 1
ATOM 591 C CA . GLY A 1 81 ? 3.385 -12.512 -0.795 1.00 89.12 81 GLY A CA 1
ATOM 592 C C . GLY A 1 81 ? 4.115 -13.054 0.441 1.00 89.12 81 GLY A C 1
ATOM 593 O O . GLY A 1 81 ? 3.505 -13.150 1.497 1.00 89.12 81 GLY A O 1
ATOM 594 N N . ASN A 1 82 ? 5.420 -13.340 0.364 1.00 90.56 82 ASN A N 1
ATOM 595 C CA . ASN A 1 82 ? 6.164 -13.800 1.543 1.00 90.56 82 ASN A CA 1
ATOM 596 C C . ASN A 1 82 ? 6.281 -12.708 2.616 1.00 90.56 82 ASN A C 1
ATOM 598 O O . ASN A 1 82 ? 6.078 -13.007 3.788 1.00 90.56 82 ASN A O 1
ATOM 602 N N . ASP A 1 83 ? 6.537 -11.457 2.222 1.00 92.81 83 ASP A N 1
ATOM 603 C CA . ASP A 1 83 ? 6.607 -10.320 3.147 1.00 92.81 83 ASP A CA 1
ATOM 604 C C . ASP A 1 83 ? 5.240 -10.039 3.800 1.00 92.81 83 ASP A C 1
ATOM 606 O O . ASP A 1 83 ? 5.164 -9.703 4.979 1.00 92.81 83 ASP A O 1
ATOM 610 N N . VAL A 1 84 ? 4.143 -10.246 3.057 1.00 92.62 84 VAL A N 1
ATOM 611 C CA . VAL A 1 84 ? 2.768 -10.195 3.589 1.00 92.62 84 VAL A CA 1
ATOM 612 C C . VAL A 1 84 ? 2.567 -11.249 4.679 1.00 92.62 84 VAL A C 1
ATOM 614 O O . VAL A 1 84 ? 2.043 -10.937 5.745 1.00 92.62 84 VAL A O 1
ATOM 617 N N . LEU A 1 85 ? 2.973 -12.497 4.427 1.00 91.94 85 LEU A N 1
ATOM 618 C CA . LEU A 1 85 ? 2.793 -13.603 5.376 1.00 91.94 85 LEU A CA 1
ATOM 619 C C . LEU A 1 85 ? 3.684 -13.471 6.615 1.00 91.94 85 LEU A C 1
ATOM 621 O O . LEU A 1 85 ? 3.289 -13.892 7.700 1.00 91.94 85 LEU A O 1
ATOM 625 N N . GLN A 1 86 ? 4.873 -12.895 6.453 1.00 92.44 86 GLN A N 1
ATOM 626 C CA . GLN A 1 86 ? 5.795 -12.611 7.551 1.00 92.44 86 GLN A CA 1
ATOM 627 C C . GLN A 1 86 ? 5.381 -11.375 8.358 1.00 92.44 86 GLN A C 1
ATOM 629 O O . GLN A 1 86 ? 5.814 -11.231 9.499 1.00 92.44 86 GLN A O 1
ATOM 634 N N . GLY A 1 87 ? 4.535 -10.507 7.793 1.00 93.56 87 GLY A N 1
ATOM 635 C CA . GLY A 1 87 ? 4.214 -9.214 8.387 1.00 93.56 87 GLY A CA 1
ATOM 636 C C . GLY A 1 87 ? 5.439 -8.303 8.434 1.00 93.56 87 GLY A C 1
ATOM 637 O O . GLY A 1 87 ? 5.691 -7.694 9.468 1.00 93.56 87 GLY A O 1
ATOM 638 N N . THR A 1 88 ? 6.222 -8.273 7.349 1.00 95.06 88 THR A N 1
ATOM 639 C CA . THR A 1 88 ? 7.494 -7.537 7.272 1.00 95.06 88 THR A CA 1
ATOM 640 C C . THR A 1 88 ? 7.337 -6.044 7.594 1.00 95.06 88 THR A C 1
ATOM 642 O O . THR A 1 88 ? 8.104 -5.556 8.422 1.00 95.06 88 THR A O 1
ATOM 645 N N . PRO A 1 89 ? 6.383 -5.295 6.996 1.00 97.19 89 PRO A N 1
ATOM 646 C CA . PRO A 1 89 ? 6.080 -3.940 7.442 1.00 97.19 89 PRO A CA 1
ATOM 647 C C . PRO A 1 89 ? 4.984 -3.911 8.516 1.00 97.19 89 PRO A C 1
ATOM 649 O O . PRO A 1 89 ? 4.111 -4.781 8.564 1.00 97.19 89 PRO A O 1
ATOM 652 N N . ASP A 1 90 ? 4.933 -2.821 9.282 1.00 97.94 90 ASP A N 1
ATOM 653 C CA . ASP A 1 90 ? 3.758 -2.493 10.096 1.00 97.94 90 ASP A CA 1
ATOM 654 C C . ASP A 1 90 ? 2.553 -2.173 9.201 1.00 97.94 90 ASP A C 1
ATOM 656 O O . ASP A 1 90 ? 1.423 -2.521 9.536 1.00 97.94 90 ASP A O 1
ATOM 660 N N . ILE A 1 91 ? 2.783 -1.525 8.052 1.00 98.06 91 ILE A N 1
ATOM 661 C CA . ILE A 1 91 ? 1.755 -1.123 7.087 1.00 98.06 91 ILE A CA 1
ATOM 662 C C . ILE A 1 91 ? 2.083 -1.692 5.705 1.00 98.06 91 ILE A C 1
ATOM 664 O O . ILE A 1 91 ? 3.068 -1.306 5.080 1.00 98.06 91 ILE A O 1
ATOM 668 N N . MET A 1 92 ? 1.207 -2.553 5.192 1.00 97.69 92 MET A N 1
ATOM 669 C CA . MET A 1 92 ? 1.234 -3.053 3.819 1.00 97.69 92 MET A CA 1
ATOM 670 C C . MET A 1 92 ? 0.285 -2.243 2.934 1.00 97.69 92 MET A C 1
ATOM 672 O O . MET A 1 92 ? -0.938 -2.387 3.018 1.00 97.69 92 MET A O 1
ATOM 676 N N . VAL A 1 93 ? 0.846 -1.402 2.071 1.00 97.62 93 VAL A N 1
ATOM 677 C CA . VAL A 1 93 ? 0.104 -0.545 1.144 1.00 97.62 93 VAL A CA 1
ATOM 678 C C . VAL A 1 93 ? -0.273 -1.318 -0.115 1.00 97.62 93 VAL A C 1
ATOM 680 O O . VAL A 1 93 ? 0.556 -1.998 -0.708 1.00 97.62 93 VAL A O 1
ATOM 683 N N . THR A 1 94 ? -1.522 -1.217 -0.550 1.00 95.81 94 THR A N 1
ATOM 684 C CA . THR A 1 94 ? -2.049 -1.882 -1.744 1.00 95.81 94 THR A CA 1
ATOM 685 C C . THR A 1 94 ? -3.275 -1.139 -2.286 1.00 95.81 94 THR A C 1
ATOM 687 O O . THR A 1 94 ? -3.818 -0.230 -1.640 1.00 95.81 94 THR A O 1
ATOM 690 N N . ASP A 1 95 ? -3.709 -1.500 -3.492 1.00 92.75 95 ASP A N 1
ATOM 691 C CA . ASP A 1 95 ? -4.977 -1.041 -4.040 1.00 92.75 95 ASP A CA 1
ATOM 692 C C . ASP A 1 95 ? -6.165 -1.697 -3.315 1.00 92.75 95 ASP A C 1
ATOM 694 O O . ASP A 1 95 ? -6.066 -2.770 -2.715 1.00 92.75 95 ASP A O 1
ATOM 698 N N . SER A 1 96 ? -7.323 -1.047 -3.389 1.00 86.75 96 SER A N 1
ATOM 699 C CA . SER A 1 96 ? -8.505 -1.463 -2.638 1.00 86.75 96 SER A CA 1
ATOM 700 C C . SER A 1 96 ? -9.020 -2.860 -2.987 1.00 86.75 96 SER A C 1
ATOM 702 O O . SER A 1 96 ? -9.574 -3.525 -2.113 1.00 86.75 96 SER A O 1
ATOM 704 N N . LEU A 1 97 ? -8.892 -3.309 -4.240 1.00 90.31 97 LEU A N 1
ATOM 705 C CA . LEU A 1 97 ? -9.415 -4.614 -4.654 1.00 90.31 97 LEU A CA 1
ATOM 706 C C . LEU A 1 97 ? -8.498 -5.728 -4.160 1.00 90.31 97 LEU A C 1
ATOM 708 O O . LEU A 1 97 ? -8.978 -6.684 -3.542 1.00 90.31 97 LEU A O 1
ATOM 712 N N . THR A 1 98 ? -7.189 -5.573 -4.365 1.00 93.44 98 THR A N 1
ATOM 713 C CA . THR A 1 98 ? -6.202 -6.541 -3.881 1.00 93.44 98 THR A CA 1
ATOM 714 C C . THR A 1 98 ? -6.244 -6.651 -2.363 1.00 93.44 98 THR A C 1
ATOM 716 O O . THR A 1 98 ? -6.338 -7.759 -1.832 1.00 93.44 98 THR A O 1
ATOM 719 N N . GLY A 1 99 ? -6.270 -5.526 -1.643 1.00 93.31 99 GLY A N 1
ATOM 720 C CA . GLY A 1 99 ? -6.363 -5.546 -0.186 1.00 93.31 99 GLY A CA 1
ATOM 721 C C . GLY A 1 99 ? -7.663 -6.159 0.339 1.00 93.31 99 GLY A C 1
ATOM 722 O O . GLY A 1 99 ? -7.640 -6.857 1.356 1.00 93.31 99 GLY A O 1
ATOM 723 N N . ASN A 1 100 ? -8.786 -5.988 -0.372 1.00 91.62 100 ASN A N 1
ATOM 724 C CA . ASN A 1 100 ? -10.048 -6.639 -0.014 1.00 91.62 100 ASN A CA 1
ATOM 725 C C . ASN A 1 100 ? -9.966 -8.164 -0.112 1.00 91.62 100 ASN A C 1
ATOM 727 O O . ASN A 1 100 ? -10.391 -8.870 0.806 1.00 91.62 100 ASN A O 1
ATOM 731 N N . ILE A 1 101 ? -9.416 -8.666 -1.219 1.00 92.38 101 ILE A N 1
ATOM 732 C CA . ILE A 1 101 ? -9.214 -10.101 -1.434 1.00 92.38 101 ILE A CA 1
ATOM 733 C C . ILE A 1 101 ? -8.236 -10.643 -0.390 1.00 92.38 101 ILE A C 1
ATOM 735 O O . ILE A 1 101 ? -8.530 -11.646 0.258 1.00 92.38 101 ILE A O 1
ATOM 739 N N . MET A 1 102 ? -7.116 -9.950 -0.179 1.00 92.56 102 MET A N 1
ATOM 740 C CA . MET A 1 102 ? -6.065 -10.360 0.748 1.00 92.56 102 MET A CA 1
ATOM 741 C C . MET A 1 102 ? -6.592 -10.509 2.176 1.00 92.56 102 MET A C 1
ATOM 743 O O . MET A 1 102 ? -6.403 -11.561 2.784 1.00 92.56 102 MET A O 1
ATOM 747 N N . VAL A 1 103 ? -7.307 -9.510 2.704 1.00 91.62 103 VAL A N 1
ATOM 748 C CA . VAL A 1 103 ? -7.870 -9.597 4.061 1.00 91.62 103 VAL A CA 1
ATOM 749 C C . VAL A 1 103 ? -8.874 -10.736 4.179 1.00 91.62 103 VAL A C 1
ATOM 751 O O . VAL A 1 103 ? -8.814 -11.485 5.151 1.00 91.62 103 VAL A O 1
ATOM 754 N N . LYS A 1 104 ? -9.745 -10.936 3.184 1.00 91.88 104 LYS A N 1
ATOM 755 C CA . LYS A 1 104 ? -10.701 -12.053 3.196 1.00 91.88 104 LYS A CA 1
ATOM 756 C C . LYS A 1 104 ? -10.003 -13.404 3.191 1.00 91.88 104 LYS A C 1
ATOM 758 O O . LYS A 1 104 ? -10.359 -14.272 3.987 1.00 91.88 104 LYS A O 1
ATOM 763 N N . MET A 1 105 ? -9.010 -13.582 2.323 1.00 92.94 105 MET A N 1
ATOM 764 C CA . MET A 1 105 ? -8.244 -14.824 2.245 1.00 92.94 105 MET A CA 1
ATOM 765 C C . MET A 1 105 ? -7.522 -15.106 3.561 1.00 92.94 105 MET A C 1
ATOM 767 O O . MET A 1 105 ? -7.688 -16.187 4.116 1.00 92.94 105 MET A O 1
ATOM 771 N N . LEU A 1 106 ? -6.787 -14.131 4.102 1.00 92.69 106 LEU A N 1
ATOM 772 C CA . LEU A 1 106 ? -6.046 -14.296 5.356 1.00 92.69 106 LEU A CA 1
ATOM 773 C C . LEU A 1 106 ? -6.978 -14.562 6.545 1.00 92.69 106 LEU A C 1
ATOM 775 O O . LEU A 1 106 ? -6.702 -15.431 7.371 1.00 92.69 106 LEU A O 1
ATOM 779 N N . SER A 1 107 ? -8.103 -13.852 6.606 1.00 92.94 107 SER A N 1
ATOM 780 C CA . SER A 1 107 ? -9.065 -13.950 7.702 1.00 92.94 107 SER A CA 1
ATOM 781 C C . SER A 1 107 ? -9.860 -15.262 7.704 1.00 92.94 107 SER A C 1
ATOM 783 O O . SER A 1 107 ? -10.261 -15.751 8.762 1.00 92.94 107 SER A O 1
ATOM 785 N N . SER A 1 108 ? -10.085 -15.858 6.529 1.00 94.31 108 SER A N 1
ATOM 786 C CA . SER A 1 108 ? -10.877 -17.087 6.362 1.00 94.31 108 SER A CA 1
ATOM 787 C C . SER A 1 108 ? -10.046 -18.334 6.030 1.00 94.31 108 SER A C 1
ATOM 789 O O . SER A 1 108 ? -10.604 -19.423 5.882 1.00 94.31 108 SER A O 1
ATOM 791 N N . ALA A 1 109 ? -8.714 -18.217 5.962 1.00 92.81 109 ALA A N 1
ATOM 792 C CA . ALA A 1 109 ? -7.817 -19.317 5.595 1.00 92.81 109 ALA A CA 1
ATOM 793 C C . ALA A 1 109 ? -8.028 -20.569 6.464 1.00 92.81 109 ALA A C 1
ATOM 795 O O . ALA A 1 109 ? -8.128 -21.680 5.949 1.00 92.81 109 ALA A O 1
ATOM 796 N N . ALA A 1 110 ? -8.168 -20.389 7.781 1.00 92.12 110 ALA A N 1
ATOM 797 C CA . ALA A 1 110 ? -8.353 -21.491 8.728 1.00 92.12 110 ALA A CA 1
ATOM 798 C C . ALA A 1 110 ? -9.749 -22.147 8.668 1.00 92.12 110 ALA A C 1
ATOM 800 O O . ALA A 1 110 ? -9.949 -23.209 9.252 1.00 92.12 110 ALA A O 1
ATOM 801 N N . THR A 1 111 ? -10.717 -21.535 7.982 1.00 92.75 111 THR A N 1
ATOM 802 C CA . THR A 1 111 ? -12.106 -22.025 7.892 1.00 92.75 111 THR A CA 1
ATOM 803 C C . THR A 1 111 ? -12.453 -22.566 6.504 1.00 92.75 111 THR A C 1
ATOM 805 O O . THR A 1 111 ? -13.624 -22.849 6.227 1.00 92.75 111 THR A O 1
ATOM 808 N N . GLY A 1 112 ? -11.462 -22.661 5.609 1.00 90.00 112 GLY A N 1
ATOM 809 C CA . GLY A 1 112 ? -11.672 -23.021 4.207 1.00 90.00 112 GLY A CA 1
ATOM 810 C C . GLY A 1 112 ? -12.536 -22.013 3.440 1.00 90.00 112 GLY A C 1
ATOM 811 O O . GLY A 1 112 ? -13.202 -22.394 2.483 1.00 90.00 112 GLY A O 1
ATOM 812 N N . GLY A 1 113 ? -12.574 -20.747 3.875 1.00 88.62 113 GLY A N 1
ATOM 813 C CA . GLY A 1 113 ? -13.345 -19.685 3.217 1.00 88.62 113 GLY A CA 1
ATOM 814 C C . GLY A 1 113 ? -14.805 -19.562 3.666 1.00 88.62 113 GLY A C 1
ATOM 815 O O . GLY A 1 113 ? -15.520 -18.700 3.161 1.00 88.62 113 GLY A O 1
ATOM 816 N N . SER A 1 114 ? -15.267 -20.396 4.606 1.00 89.38 114 SER A N 1
ATOM 817 C CA . SER A 1 114 ? -16.671 -20.400 5.055 1.00 89.38 114 SER A CA 1
ATOM 818 C C . SER A 1 114 ? -17.058 -19.149 5.853 1.00 89.38 114 SER A C 1
ATOM 820 O O . SER A 1 114 ? -18.152 -18.613 5.676 1.00 89.38 114 SER A O 1
ATOM 822 N N . PHE A 1 115 ? -16.160 -18.664 6.711 1.00 92.81 115 PHE A N 1
ATOM 823 C CA . PHE A 1 115 ? -16.307 -17.412 7.450 1.00 92.81 115 PHE A CA 1
ATOM 824 C C . PHE A 1 115 ? -14.940 -16.869 7.883 1.00 92.81 115 PHE A C 1
ATOM 826 O O . PHE A 1 115 ? -13.945 -17.587 7.951 1.00 92.81 115 PHE A O 1
ATOM 833 N N . GLU A 1 116 ? -14.885 -15.586 8.197 1.00 94.88 116 GLU A N 1
ATOM 834 C CA . GLU A 1 116 ? -13.691 -14.905 8.694 1.00 94.88 116 GLU A CA 1
ATOM 835 C C . GLU A 1 116 ? -13.509 -15.193 10.196 1.00 94.88 116 GLU A C 1
ATOM 837 O O . GLU A 1 116 ? -14.366 -14.841 11.015 1.00 94.88 116 GLU A O 1
ATOM 842 N N . ALA A 1 117 ? -12.409 -15.851 10.567 1.00 94.75 117 ALA A N 1
ATOM 843 C CA . ALA A 1 117 ? -12.120 -16.294 11.934 1.00 94.75 117 ALA A CA 1
ATOM 844 C C . ALA A 1 117 ? -11.003 -15.500 12.627 1.00 94.75 117 ALA A C 1
ATOM 846 O O . ALA A 1 117 ? -10.890 -15.565 13.851 1.00 94.75 117 ALA A O 1
ATOM 847 N N . THR A 1 118 ? -10.186 -14.751 11.884 1.00 93.38 118 THR A N 1
ATOM 848 C CA . THR A 1 118 ? -9.048 -13.986 12.422 1.00 93.38 118 THR A CA 1
ATOM 849 C C . THR A 1 118 ? -9.011 -12.565 11.862 1.00 93.38 118 THR A C 1
ATOM 851 O O . THR A 1 118 ? -9.355 -12.336 10.708 1.00 93.38 118 THR A O 1
ATOM 854 N N . GLY A 1 119 ? -8.602 -11.584 12.668 1.00 93.25 119 GLY A N 1
ATOM 855 C CA . GLY A 1 119 ? -8.455 -10.190 12.234 1.00 93.25 119 GLY A CA 1
ATOM 856 C C . GLY A 1 119 ? -9.377 -9.204 12.951 1.00 93.25 119 GLY A C 1
ATOM 857 O O . GLY A 1 119 ? -10.004 -9.528 13.959 1.00 93.25 119 GLY A O 1
ATOM 858 N N . TYR A 1 120 ? -9.422 -7.979 12.424 1.00 94.75 120 TYR A N 1
ATOM 859 C CA . TYR A 1 120 ? -9.967 -6.797 13.104 1.00 94.75 120 TYR A CA 1
ATOM 860 C C . TYR A 1 120 ? -11.039 -6.063 12.279 1.00 94.75 120 TYR A C 1
ATOM 862 O O . TYR A 1 120 ? -11.302 -4.881 12.493 1.00 94.75 120 TYR A O 1
ATOM 870 N N . GLY A 1 121 ? -11.674 -6.764 11.336 1.00 92.12 121 GLY A N 1
ATOM 871 C CA . GLY A 1 121 ? -12.618 -6.172 10.390 1.00 92.12 121 GLY A CA 1
ATOM 872 C C . GLY A 1 121 ? -11.925 -5.293 9.347 1.00 92.12 121 GLY A C 1
ATOM 873 O O . GLY A 1 121 ? -10.760 -5.502 9.013 1.00 92.12 121 GLY A O 1
ATOM 874 N N . TYR A 1 122 ? -12.666 -4.320 8.825 1.00 90.62 122 TYR A N 1
ATOM 875 C CA . TYR A 1 122 ? -12.256 -3.440 7.739 1.00 90.62 122 TYR A CA 1
ATOM 876 C C . TYR A 1 122 ? -12.387 -1.985 8.194 1.00 90.62 122 TYR A C 1
ATOM 878 O O . TYR A 1 122 ? -13.462 -1.544 8.606 1.00 90.62 122 TYR A O 1
ATOM 886 N N . GLY A 1 123 ? -11.303 -1.226 8.115 1.00 83.88 123 GLY A N 1
ATOM 887 C CA . GLY A 1 123 ? -11.269 0.172 8.529 1.00 83.88 123 GLY A CA 1
ATOM 888 C C . GLY A 1 123 ? -10.036 0.489 9.370 1.00 83.88 123 GLY A C 1
ATOM 889 O O . GLY A 1 123 ? -9.133 -0.343 9.450 1.00 83.88 123 GLY A O 1
ATOM 890 N N . PRO A 1 124 ? -9.999 1.674 9.997 1.00 92.38 124 PRO A N 1
ATOM 891 C CA . PRO A 1 124 ? -11.048 2.696 10.005 1.00 92.38 124 PRO A CA 1
ATOM 892 C C . PRO A 1 124 ? -11.252 3.398 8.663 1.00 92.38 124 PRO A C 1
ATOM 894 O O . PRO A 1 124 ? -10.343 3.483 7.843 1.00 92.38 124 PRO A O 1
ATOM 897 N N . GLY A 1 125 ? -12.450 3.954 8.467 1.00 90.38 125 GLY A N 1
ATOM 898 C CA . GLY A 1 125 ? -12.685 4.953 7.426 1.00 90.38 125 GLY A CA 1
ATOM 899 C C . GLY A 1 125 ? -11.940 6.246 7.758 1.00 90.38 125 GLY A C 1
ATOM 900 O O . GLY A 1 125 ? -12.400 7.018 8.597 1.00 90.38 125 GLY A O 1
ATOM 901 N N . ILE A 1 126 ? -10.790 6.469 7.117 1.00 91.62 126 ILE A N 1
ATOM 902 C CA . ILE A 1 126 ? -9.976 7.680 7.276 1.00 91.62 126 ILE A CA 1
ATOM 903 C C . ILE A 1 126 ? -10.133 8.552 6.035 1.00 91.62 126 ILE A C 1
ATOM 905 O O . ILE A 1 126 ? -9.976 8.094 4.907 1.00 91.62 126 ILE A O 1
ATOM 909 N N . GLY A 1 127 ? -10.416 9.828 6.263 1.00 89.31 127 GLY A N 1
ATOM 910 C CA . GLY A 1 127 ? -10.500 10.847 5.233 1.00 89.31 127 GLY A CA 1
ATOM 911 C C . GLY A 1 127 ? -10.210 12.213 5.834 1.00 89.31 127 GLY A C 1
ATOM 912 O O . GLY A 1 127 ? -10.358 12.427 7.040 1.00 89.31 127 GLY A O 1
ATOM 913 N N . GLU A 1 128 ? -9.769 13.147 4.999 1.00 88.31 128 GLU A N 1
ATOM 914 C CA . GLU A 1 128 ? -9.553 14.511 5.460 1.00 88.31 128 GLU A CA 1
ATOM 915 C C . GLU A 1 128 ? -10.891 15.165 5.844 1.00 88.31 128 GLU A C 1
ATOM 917 O O . GLU A 1 128 ? -11.871 15.085 5.105 1.00 88.31 128 GLU A O 1
ATOM 922 N N . GLY A 1 129 ? -10.930 15.799 7.019 1.00 88.94 129 GLY A N 1
ATOM 923 C CA . GLY A 1 129 ? -12.137 16.439 7.547 1.00 88.94 129 GLY A CA 1
ATOM 924 C C . GLY A 1 129 ? -13.180 15.469 8.107 1.00 88.94 129 GLY A C 1
ATOM 925 O O . GLY A 1 129 ? -14.274 15.901 8.454 1.00 88.94 129 GLY A O 1
ATOM 926 N N . TYR A 1 130 ? -12.871 14.173 8.210 1.00 90.50 130 TYR A N 1
ATOM 927 C CA . TYR A 1 130 ? -13.779 13.217 8.838 1.00 90.50 130 TYR A CA 1
ATOM 928 C C . TYR A 1 130 ? -13.808 13.440 10.352 1.00 90.50 130 TYR A C 1
ATOM 930 O O . TYR A 1 130 ? -12.767 13.587 10.990 1.00 90.50 130 TYR A O 1
ATOM 938 N N . GLU A 1 131 ? -15.012 13.428 10.922 1.00 89.69 131 GLU A N 1
ATOM 939 C CA . GLU A 1 131 ? -15.245 13.565 12.370 1.00 89.69 131 GLU A CA 1
ATOM 940 C C . GLU A 1 131 ? -16.014 12.371 12.955 1.00 89.69 131 GLU A C 1
ATOM 942 O O . GLU A 1 131 ? -16.273 12.306 14.156 1.00 89.69 131 GLU A O 1
ATOM 947 N N . GLN A 1 132 ? -16.381 11.407 12.108 1.00 91.88 132 GLN A N 1
ATOM 948 C CA . GLN A 1 132 ? -17.121 10.210 12.488 1.00 91.88 132 GLN A CA 1
ATOM 949 C C . GLN A 1 132 ? -16.309 8.964 12.172 1.00 91.88 132 GLN A C 1
ATOM 951 O O . GLN A 1 132 ? -15.766 8.816 11.078 1.00 91.88 132 GLN A O 1
ATOM 956 N N . LEU A 1 133 ? -16.218 8.066 13.154 1.00 92.12 133 LEU A N 1
ATOM 957 C CA . LEU A 1 133 ? -15.453 6.835 13.024 1.00 92.12 133 LEU A CA 1
ATOM 958 C C . LEU A 1 133 ? -16.371 5.758 12.461 1.00 92.12 133 LEU A C 1
ATOM 960 O O . LEU A 1 133 ? -17.329 5.352 13.118 1.00 92.12 133 LEU A O 1
ATOM 964 N N . VAL A 1 134 ? -16.051 5.280 11.262 1.00 92.00 134 VAL A N 1
ATOM 965 C CA . VAL A 1 134 ? -16.774 4.184 10.618 1.00 92.00 134 VAL A CA 1
ATOM 966 C C . VAL A 1 134 ? -15.869 2.962 10.553 1.00 92.00 134 VAL A C 1
ATOM 968 O O . VAL A 1 134 ? -14.766 3.020 10.010 1.00 92.00 134 VAL A O 1
ATOM 971 N N . MET A 1 135 ? -16.366 1.855 11.100 1.00 93.06 135 MET A N 1
ATOM 972 C CA . MET A 1 135 ? -15.752 0.532 11.030 1.00 93.06 135 MET A CA 1
ATOM 973 C C . MET A 1 135 ? -16.707 -0.399 10.292 1.00 93.06 135 MET A C 1
ATOM 975 O O . MET A 1 135 ? -17.918 -0.348 10.510 1.00 93.06 135 MET A O 1
ATOM 979 N N . ILE A 1 136 ? -16.170 -1.250 9.425 1.00 92.50 136 ILE A N 1
ATOM 980 C CA . ILE A 1 136 ? -16.945 -2.174 8.601 1.00 92.50 136 ILE A CA 1
ATOM 981 C C . ILE A 1 136 ? -16.566 -3.604 8.988 1.00 92.50 136 ILE A C 1
ATOM 983 O O . ILE A 1 136 ? -15.409 -3.919 9.249 1.00 92.50 136 ILE A O 1
ATOM 987 N N . VAL A 1 137 ? -17.553 -4.492 9.002 1.00 92.88 137 VAL A N 1
ATOM 988 C CA . VAL A 1 137 ? -17.353 -5.942 9.085 1.00 92.88 137 VAL A CA 1
ATOM 989 C C . VAL A 1 137 ? -18.062 -6.606 7.914 1.00 92.88 137 VAL A C 1
ATOM 991 O O . VAL A 1 137 ? -19.037 -6.078 7.373 1.00 92.88 137 VAL A O 1
ATOM 994 N N . SER A 1 138 ? -17.557 -7.759 7.496 1.00 90.44 138 SER A N 1
ATOM 995 C CA . SER A 1 138 ? -18.212 -8.574 6.483 1.00 90.44 138 SER A CA 1
ATOM 996 C C . SER A 1 138 ? -19.423 -9.275 7.092 1.00 90.44 138 SER A C 1
ATOM 998 O O . SER A 1 138 ? -19.456 -9.597 8.278 1.00 90.44 138 SER A O 1
ATOM 1000 N N . ARG A 1 139 ? -20.413 -9.607 6.258 1.00 90.56 139 ARG A N 1
ATOM 1001 C CA . ARG A 1 139 ? -21.510 -10.505 6.664 1.00 90.56 139 ARG A CA 1
ATOM 1002 C C . ARG A 1 139 ? -20.995 -11.883 7.090 1.00 90.56 139 ARG A C 1
ATOM 1004 O O . ARG A 1 139 ? -21.646 -12.554 7.877 1.00 90.56 139 ARG A O 1
ATOM 1011 N N . ALA A 1 140 ? -19.839 -12.285 6.564 1.00 91.88 140 ALA A N 1
ATOM 1012 C CA . ALA A 1 140 ? -19.163 -13.528 6.907 1.00 91.88 140 ALA A CA 1
ATOM 1013 C C . ALA A 1 140 ? -18.192 -13.377 8.095 1.00 91.88 140 ALA A C 1
ATOM 1015 O O . ALA A 1 140 ? -17.453 -14.313 8.385 1.00 91.88 140 ALA A O 1
ATOM 1016 N N . SER A 1 141 ? -18.149 -12.222 8.774 1.00 94.75 141 SER A N 1
ATOM 1017 C CA . SER A 1 141 ? -17.300 -12.029 9.952 1.00 94.75 141 SER A CA 1
ATOM 1018 C C . SER A 1 141 ? -17.816 -12.832 11.142 1.00 94.75 141 SER A C 1
ATOM 1020 O O . SER A 1 141 ? -18.907 -12.585 11.652 1.00 94.75 141 SER A O 1
ATOM 1022 N N . GLY A 1 142 ? -17.014 -13.796 11.601 1.00 95.31 142 GLY A N 1
ATOM 1023 C CA . GLY A 1 142 ? -17.292 -14.554 12.814 1.00 95.31 142 GLY A CA 1
ATOM 1024 C C . GLY A 1 142 ? -17.106 -13.711 14.079 1.00 95.31 142 GLY A C 1
ATOM 1025 O O . GLY A 1 142 ? -16.484 -12.645 14.067 1.00 95.31 142 GLY A O 1
ATOM 1026 N N . ALA A 1 143 ? -17.598 -14.225 15.210 1.00 96.06 143 ALA A N 1
ATOM 1027 C CA . ALA A 1 143 ? -17.501 -13.552 16.507 1.00 96.06 143 ALA A CA 1
ATOM 1028 C C . ALA A 1 143 ? -16.075 -13.073 16.882 1.00 96.06 143 ALA A C 1
ATOM 1030 O O . ALA A 1 143 ? -15.963 -11.958 17.396 1.00 96.06 143 ALA A O 1
ATOM 1031 N N . PRO A 1 144 ? -14.983 -13.822 16.602 1.00 94.81 144 PRO A N 1
ATOM 1032 C CA . PRO A 1 144 ? -13.628 -13.343 16.888 1.00 94.81 144 PRO A CA 1
ATOM 1033 C C . PRO A 1 144 ? -13.252 -12.067 16.124 1.00 94.81 144 PRO A C 1
ATOM 1035 O O . PRO A 1 144 ? -12.665 -11.159 16.709 1.00 94.81 144 PRO A O 1
ATOM 1038 N N . VAL A 1 145 ? -13.636 -11.967 14.847 1.00 96.00 145 VAL A N 1
ATOM 1039 C CA . VAL A 1 145 ? -13.335 -10.805 13.995 1.00 96.00 145 VAL A CA 1
ATOM 1040 C C . VAL A 1 145 ? -14.147 -9.591 14.423 1.00 96.00 145 VAL A C 1
ATOM 1042 O O . VAL A 1 145 ? -13.612 -8.488 14.504 1.00 96.00 145 VAL A O 1
ATOM 1045 N N . ILE A 1 146 ? -15.416 -9.796 14.787 1.00 96.50 146 ILE A N 1
ATOM 1046 C CA . ILE A 1 146 ? -16.266 -8.738 15.348 1.00 96.50 146 ILE A CA 1
ATOM 1047 C C . ILE A 1 146 ? -15.668 -8.216 16.662 1.00 96.50 146 ILE A C 1
ATOM 1049 O O . ILE A 1 146 ? -15.572 -7.005 16.864 1.00 96.50 146 ILE A O 1
ATOM 1053 N N . ALA A 1 147 ? -15.208 -9.109 17.543 1.00 96.75 147 ALA A N 1
ATOM 1054 C CA . ALA A 1 147 ? -14.543 -8.715 18.782 1.00 96.75 147 ALA A CA 1
ATOM 1055 C C . ALA A 1 147 ? -13.244 -7.935 18.516 1.00 96.75 147 ALA A C 1
ATOM 1057 O O . ALA A 1 147 ? -12.984 -6.936 19.189 1.00 96.75 147 ALA A O 1
ATOM 1058 N N . GLY A 1 148 ? -12.453 -8.355 17.523 1.00 96.06 148 GLY A N 1
ATOM 1059 C CA . GLY A 1 148 ? -11.289 -7.613 17.037 1.00 96.06 148 GLY A CA 1
ATOM 1060 C C . GLY A 1 148 ? -11.667 -6.205 16.578 1.00 96.06 148 GLY A C 1
ATOM 1061 O O . GLY A 1 148 ? -11.131 -5.230 17.099 1.00 96.06 148 GLY A O 1
ATOM 1062 N N . ALA A 1 149 ? -12.656 -6.079 15.692 1.00 96.06 149 ALA A N 1
ATOM 1063 C CA . ALA A 1 149 ? -13.123 -4.790 15.181 1.00 96.06 149 ALA A CA 1
ATOM 1064 C C . ALA A 1 149 ? -13.574 -3.832 16.298 1.00 96.06 149 ALA A C 1
ATOM 1066 O O . ALA A 1 149 ? -13.228 -2.651 16.275 1.00 96.06 149 ALA A O 1
ATOM 1067 N N . ILE A 1 150 ? -14.279 -4.336 17.319 1.00 96.81 150 ILE A N 1
ATOM 1068 C CA . ILE A 1 150 ? -14.688 -3.535 18.485 1.00 96.81 150 ILE A CA 1
ATOM 1069 C C . ILE A 1 150 ? -13.471 -3.073 19.298 1.00 96.81 150 ILE A C 1
ATOM 1071 O O . ILE A 1 150 ? -13.407 -1.910 19.701 1.00 96.81 150 ILE A O 1
ATOM 1075 N N . ARG A 1 151 ? -12.487 -3.953 19.536 1.00 96.25 151 ARG A N 1
ATOM 1076 C CA . ARG A 1 151 ? -11.245 -3.579 20.241 1.00 96.25 151 ARG A CA 1
ATOM 1077 C C . ARG A 1 151 ? -10.468 -2.521 19.472 1.00 96.25 151 ARG A C 1
ATOM 1079 O O . ARG A 1 151 ? -10.015 -1.551 20.077 1.00 96.25 151 ARG A O 1
ATOM 1086 N N . TYR A 1 152 ? -10.362 -2.692 18.159 1.00 96.50 152 TYR A N 1
ATOM 1087 C CA . TYR A 1 152 ? -9.680 -1.747 17.292 1.00 96.50 152 TYR A CA 1
ATOM 1088 C C . TYR A 1 152 ? -10.379 -0.380 17.314 1.00 96.50 152 TYR A C 1
ATOM 1090 O O . TYR A 1 152 ? -9.743 0.638 17.578 1.00 96.50 152 TYR A O 1
ATOM 1098 N N . ALA A 1 153 ? -11.710 -0.352 17.191 1.00 96.62 153 ALA A N 1
ATOM 1099 C CA . ALA A 1 153 ? -12.497 0.871 17.336 1.00 96.62 153 ALA A CA 1
ATOM 1100 C C . ALA A 1 153 ? -12.260 1.559 18.693 1.00 96.62 153 ALA A C 1
ATOM 1102 O O . ALA A 1 153 ? -12.051 2.770 18.756 1.00 96.62 153 ALA A O 1
ATOM 1103 N N . ALA A 1 154 ? -12.243 0.789 19.785 1.00 96.44 154 ALA A N 1
ATOM 1104 C CA . ALA A 1 154 ? -12.000 1.321 21.122 1.00 96.44 154 ALA A CA 1
ATOM 1105 C C . ALA A 1 154 ? -10.598 1.940 21.266 1.00 96.44 154 ALA A C 1
ATOM 1107 O O . ALA A 1 154 ? -10.463 2.981 21.910 1.00 96.44 154 ALA A O 1
ATOM 1108 N N . GLN A 1 155 ? -9.569 1.333 20.664 1.00 96.31 155 GLN A N 1
ATOM 1109 C CA . GLN A 1 155 ? -8.214 1.897 20.626 1.00 96.31 155 GLN A CA 1
ATOM 1110 C C . GLN A 1 155 ? -8.180 3.216 19.846 1.00 96.31 155 GLN A C 1
ATOM 1112 O O . GLN A 1 155 ? -7.661 4.207 20.356 1.00 96.31 155 GLN A O 1
ATOM 1117 N N . LEU A 1 156 ? -8.802 3.256 18.664 1.00 96.88 156 LEU A N 1
ATOM 1118 C CA . LEU A 1 156 ? -8.863 4.454 17.823 1.00 96.88 156 LEU A CA 1
ATOM 1119 C C . LEU A 1 156 ? -9.545 5.634 18.525 1.00 96.88 156 LEU A C 1
ATOM 1121 O O . LEU A 1 156 ? -9.051 6.760 18.470 1.00 96.88 156 LEU A O 1
ATOM 1125 N N . VAL A 1 157 ? -10.663 5.381 19.212 1.00 95.94 157 VAL A N 1
ATOM 1126 C CA . VAL A 1 157 ? -11.380 6.413 19.977 1.00 95.94 157 VAL A CA 1
ATOM 1127 C C . VAL A 1 157 ? -10.554 6.876 21.173 1.00 95.94 157 VAL A C 1
ATOM 1129 O O . VAL A 1 157 ? -10.389 8.078 21.374 1.00 95.94 157 VAL A O 1
ATOM 1132 N N . ARG A 1 158 ? -10.002 5.938 21.956 1.00 97.19 158 ARG A N 1
ATOM 1133 C CA . ARG A 1 158 ? -9.201 6.255 23.149 1.00 97.19 158 ARG A CA 1
ATOM 1134 C C . ARG A 1 158 ? -7.986 7.114 22.812 1.00 97.19 158 ARG A C 1
ATOM 1136 O O . ARG A 1 158 ? -7.678 8.042 23.553 1.00 97.19 158 ARG A O 1
ATOM 1143 N N . ASN A 1 159 ? -7.340 6.813 21.691 1.00 97.31 159 ASN A N 1
ATOM 1144 C CA . ASN A 1 159 ? -6.135 7.497 21.231 1.00 97.31 159 ASN A CA 1
ATOM 1145 C C . ASN A 1 159 ? -6.444 8.626 20.238 1.00 97.31 159 ASN A C 1
ATOM 1147 O O . ASN A 1 159 ? -5.537 9.159 19.607 1.00 97.31 159 ASN A O 1
ATOM 1151 N N . LYS A 1 160 ? -7.723 9.015 20.132 1.00 96.69 160 LYS A N 1
ATOM 1152 C CA . LYS A 1 160 ? -8.192 10.195 19.407 1.00 96.69 160 LYS A CA 1
ATOM 1153 C C . LYS A 1 160 ? -7.726 10.250 17.948 1.00 96.69 160 LYS A C 1
ATOM 1155 O O . LYS A 1 160 ? -7.113 11.226 17.516 1.00 96.69 160 LYS A O 1
ATOM 1160 N N . VAL A 1 161 ? -8.089 9.230 17.172 1.00 96.56 161 VAL A N 1
ATOM 1161 C CA . VAL A 1 161 ? -7.726 9.082 15.748 1.00 96.56 161 VAL A CA 1
ATOM 1162 C C . VAL A 1 161 ? -7.840 10.371 14.920 1.00 96.56 161 VAL A C 1
ATOM 1164 O O . VAL A 1 161 ? -6.989 10.629 14.079 1.00 96.56 161 VAL A O 1
ATOM 1167 N N . PHE A 1 162 ? -8.842 11.222 15.168 1.00 96.44 162 PHE A N 1
ATOM 1168 C CA . PHE A 1 162 ? -9.031 12.470 14.418 1.00 96.44 162 PHE A CA 1
ATOM 1169 C C . PHE A 1 162 ? -7.994 13.553 14.735 1.00 96.44 162 PHE A C 1
ATOM 1171 O O . PHE A 1 162 ? -7.676 14.353 13.858 1.00 96.44 162 PHE A O 1
ATOM 1178 N N . GLU A 1 163 ? -7.459 13.597 15.959 1.00 96.19 163 GLU A N 1
ATOM 1179 C CA . GLU A 1 163 ? -6.357 14.506 16.307 1.00 96.19 163 GLU A CA 1
ATOM 1180 C C . GLU A 1 163 ? -5.072 14.065 15.590 1.00 96.19 163 GLU A C 1
ATOM 1182 O O . GLU A 1 163 ? -4.417 14.886 14.947 1.00 96.19 163 GLU A O 1
ATOM 1187 N N . VAL A 1 164 ? -4.779 12.757 15.606 1.00 97.19 164 VAL A N 1
ATOM 1188 C CA . VAL A 1 164 ? -3.644 12.164 14.876 1.00 97.19 164 VAL A CA 1
ATOM 1189 C C . VAL A 1 164 ? -3.789 12.395 13.370 1.00 97.19 164 VAL A C 1
ATOM 1191 O O . VAL A 1 164 ? -2.860 12.873 12.725 1.00 97.19 164 VAL A O 1
ATOM 1194 N N . ALA A 1 165 ? -4.976 12.144 12.810 1.00 97.19 165 ALA A N 1
ATOM 1195 C CA . ALA A 1 165 ? -5.256 12.352 11.393 1.00 97.19 165 ALA A CA 1
ATOM 1196 C C . ALA A 1 165 ? -5.014 13.804 10.965 1.00 97.19 165 ALA A C 1
ATOM 1198 O O . ALA A 1 165 ? -4.342 14.044 9.966 1.00 97.19 165 ALA A O 1
ATOM 1199 N N . LYS A 1 166 ? -5.518 14.782 11.732 1.00 97.00 166 LYS A N 1
ATOM 1200 C CA . LYS A 1 166 ? -5.307 16.212 11.448 1.00 97.00 166 LYS A CA 1
ATOM 1201 C C . LYS A 1 166 ? -3.818 16.572 11.422 1.00 97.00 166 LYS A C 1
ATOM 1203 O O . LYS A 1 166 ? -3.400 17.309 10.530 1.00 97.00 166 LYS A O 1
ATOM 1208 N N . ALA A 1 167 ? -3.029 16.045 12.360 1.00 97.12 167 ALA A N 1
ATOM 1209 C CA . ALA A 1 167 ? -1.588 16.282 12.408 1.00 97.12 167 ALA A CA 1
ATOM 1210 C C . ALA A 1 167 ? -0.858 15.678 11.195 1.00 97.12 167 ALA A C 1
ATOM 1212 O O . ALA A 1 167 ? -0.083 16.374 10.538 1.00 97.12 167 ALA A O 1
ATOM 1213 N N . GLU A 1 168 ? -1.154 14.424 10.846 1.00 97.69 168 GLU A N 1
ATOM 1214 C CA . GLU A 1 168 ? -0.535 13.742 9.701 1.00 97.69 168 GLU A CA 1
ATOM 1215 C C . GLU A 1 168 ? -0.924 14.381 8.363 1.00 97.69 168 GLU A C 1
ATOM 1217 O O . GLU A 1 168 ? -0.066 14.588 7.506 1.00 97.69 168 GLU A O 1
ATOM 1222 N N . PHE A 1 169 ? -2.188 14.783 8.188 1.00 97.75 169 PHE A N 1
ATOM 1223 C CA . PHE A 1 169 ? -2.614 15.516 6.993 1.00 97.75 169 PHE A CA 1
ATOM 1224 C C . PHE A 1 169 ? -1.917 16.869 6.864 1.00 97.75 169 PHE A C 1
ATOM 1226 O O . PHE A 1 169 ? -1.507 17.241 5.764 1.00 97.75 169 PHE A O 1
ATOM 1233 N N . ALA A 1 170 ? -1.752 17.603 7.967 1.00 97.62 170 ALA A N 1
ATOM 1234 C CA . ALA A 1 170 ? -1.016 18.862 7.958 1.00 97.62 170 ALA A CA 1
ATOM 1235 C C . ALA A 1 170 ? 0.462 18.652 7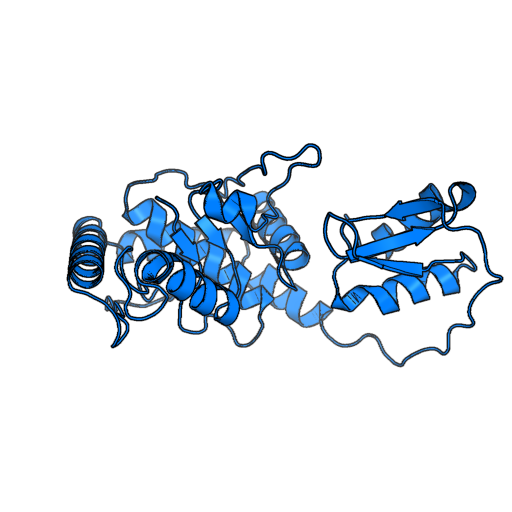.586 1.00 97.62 170 ALA A C 1
ATOM 1237 O O . ALA A 1 170 ? 1.002 19.417 6.785 1.00 97.62 170 ALA A O 1
ATOM 1238 N N . ALA A 1 171 ? 1.097 17.601 8.112 1.00 97.81 171 ALA A N 1
ATOM 1239 C CA . ALA A 1 171 ? 2.475 17.247 7.781 1.00 97.81 171 ALA A CA 1
ATOM 1240 C C . ALA A 1 171 ? 2.628 16.853 6.302 1.00 97.81 171 ALA A C 1
ATOM 1242 O O . ALA A 1 171 ? 3.487 17.402 5.613 1.00 97.81 171 ALA A O 1
ATOM 1243 N N . ALA A 1 172 ? 1.750 15.992 5.781 1.00 97.25 172 ALA A N 1
ATOM 1244 C CA . ALA A 1 172 ? 1.779 15.580 4.377 1.00 97.25 172 ALA A CA 1
ATOM 1245 C C . ALA A 1 172 ? 1.517 16.757 3.418 1.00 97.25 172 ALA A C 1
ATOM 1247 O O . ALA A 1 172 ? 2.162 16.875 2.378 1.00 97.25 172 ALA A O 1
ATOM 1248 N N . LYS A 1 173 ? 0.611 17.678 3.777 1.00 97.12 173 LYS A N 1
ATOM 1249 C CA . LYS A 1 173 ? 0.385 18.918 3.015 1.00 97.12 173 LYS A CA 1
ATOM 1250 C C . LYS A 1 173 ? 1.603 19.830 3.018 1.00 97.12 173 LYS A C 1
ATOM 1252 O O . LYS A 1 173 ? 1.941 20.384 1.979 1.00 97.12 173 LYS A O 1
ATOM 1257 N N . LYS A 1 174 ? 2.267 19.978 4.166 1.00 97.50 174 LYS A N 1
ATOM 1258 C CA . LYS A 1 174 ? 3.494 20.774 4.278 1.00 97.50 174 LYS A CA 1
ATOM 1259 C C . LYS A 1 174 ? 4.621 20.216 3.399 1.00 97.50 174 LYS A C 1
ATOM 1261 O O . LYS A 1 174 ? 5.397 21.001 2.871 1.00 97.50 174 LYS A O 1
ATOM 1266 N N . ALA A 1 175 ? 4.668 18.898 3.220 1.00 97.38 175 ALA A N 1
ATOM 1267 C CA . ALA A 1 175 ? 5.611 18.210 2.339 1.00 97.38 175 ALA A CA 1
ATOM 1268 C C . ALA A 1 175 ? 5.187 18.184 0.852 1.00 97.38 175 ALA A C 1
ATOM 1270 O O . ALA A 1 175 ? 5.820 17.520 0.036 1.00 97.38 175 ALA A O 1
ATOM 1271 N N . GLY A 1 176 ? 4.117 18.890 0.472 1.00 96.88 176 GLY A N 1
ATOM 1272 C CA . GLY A 1 176 ? 3.742 19.050 -0.934 1.00 96.88 176 GLY A CA 1
ATOM 1273 C C . GLY A 1 176 ? 2.969 17.874 -1.541 1.00 96.88 176 GLY A C 1
ATOM 1274 O O . GLY A 1 176 ? 3.051 17.630 -2.744 1.00 96.88 176 GLY A O 1
ATOM 1275 N N . LEU A 1 177 ? 2.206 17.118 -0.736 1.00 96.69 177 LEU A N 1
ATOM 1276 C CA . LEU A 1 177 ? 1.414 15.983 -1.235 1.00 96.69 177 LEU A CA 1
ATOM 1277 C C . LEU A 1 177 ? 0.538 16.351 -2.441 1.00 96.69 177 LEU A C 1
ATOM 1279 O O . LEU A 1 177 ? 0.404 15.560 -3.371 1.00 96.69 177 LEU A O 1
ATOM 1283 N N . LYS A 1 178 ? -0.092 17.529 -2.426 1.00 95.56 178 LYS A N 1
ATOM 1284 C CA . LYS A 1 178 ? -1.004 17.935 -3.499 1.00 95.56 178 LYS A CA 1
ATOM 1285 C C . LYS A 1 178 ? -0.246 18.124 -4.812 1.00 95.56 178 LYS A C 1
ATOM 1287 O O . LYS A 1 178 ? -0.689 17.638 -5.847 1.00 95.56 178 LYS A O 1
ATOM 1292 N N . GLU A 1 179 ? 0.900 18.782 -4.744 1.00 95.94 179 GLU A N 1
ATOM 1293 C CA . GLU A 1 179 ? 1.774 19.082 -5.868 1.00 95.94 179 GLU A CA 1
ATOM 1294 C C . GLU A 1 179 ? 2.295 17.791 -6.510 1.00 95.94 179 GLU A C 1
ATOM 1296 O O . GLU A 1 179 ? 2.216 17.649 -7.730 1.00 95.94 179 GLU A O 1
ATOM 1301 N N . ILE A 1 180 ? 2.715 16.812 -5.699 1.00 95.06 180 ILE A N 1
ATOM 1302 C CA . ILE A 1 180 ? 3.150 15.485 -6.170 1.00 95.06 180 ILE A CA 1
ATOM 1303 C C . ILE A 1 180 ? 2.007 14.763 -6.900 1.00 95.06 180 ILE A C 1
ATOM 1305 O O . ILE A 1 180 ? 2.191 14.208 -7.988 1.00 95.06 180 ILE A O 1
ATOM 1309 N N . LEU A 1 181 ? 0.797 14.782 -6.329 1.00 94.38 181 LEU A N 1
ATOM 1310 C CA . LEU A 1 181 ? -0.372 14.142 -6.939 1.00 94.38 181 LEU A CA 1
ATOM 1311 C C . LEU A 1 181 ? -0.783 14.812 -8.260 1.00 94.38 181 LEU A C 1
ATOM 1313 O O . LEU A 1 181 ? -1.109 14.114 -9.225 1.00 94.38 181 LEU A O 1
ATOM 1317 N N . ASP A 1 182 ? -0.758 16.143 -8.317 1.00 92.69 182 ASP A N 1
ATOM 1318 C CA . ASP A 1 182 ? -1.122 16.917 -9.507 1.00 92.69 182 ASP A CA 1
ATOM 1319 C C . ASP A 1 182 ? -0.074 16.758 -10.624 1.00 92.69 182 ASP A C 1
ATOM 1321 O O . ASP A 1 182 ? -0.438 16.506 -11.778 1.00 92.69 182 ASP A O 1
ATOM 1325 N N . ALA A 1 183 ? 1.221 16.814 -10.289 1.00 90.06 183 ALA A N 1
ATOM 1326 C CA . ALA A 1 183 ? 2.318 16.577 -11.231 1.00 90.06 183 ALA A CA 1
ATOM 1327 C C . ALA A 1 183 ? 2.229 15.178 -11.849 1.00 90.06 183 ALA A C 1
ATOM 1329 O O . ALA A 1 183 ? 2.354 15.008 -13.066 1.00 90.06 183 ALA A O 1
ATOM 1330 N N . ARG A 1 184 ? 1.915 14.171 -11.029 1.00 87.19 184 ARG A N 1
ATOM 1331 C CA . ARG A 1 184 ? 1.740 12.804 -11.512 1.00 87.19 184 ARG A CA 1
ATOM 1332 C C . ARG A 1 184 ? 0.536 12.664 -12.446 1.00 87.19 184 ARG A C 1
ATOM 1334 O O . ARG A 1 184 ? 0.648 12.021 -13.488 1.00 87.19 184 ARG A O 1
ATOM 1341 N N . LYS A 1 185 ? -0.607 13.270 -12.114 1.00 84.19 185 LYS A N 1
ATOM 1342 C CA . LYS A 1 185 ? -1.781 13.275 -13.008 1.00 84.19 185 LYS A CA 1
ATOM 1343 C C . LYS A 1 185 ? -1.474 13.922 -14.356 1.00 84.19 185 LYS A C 1
ATOM 1345 O O . LYS A 1 185 ? -1.985 13.464 -15.375 1.00 84.19 185 LYS A O 1
ATOM 1350 N N . ALA A 1 186 ? -0.645 14.965 -14.371 1.00 81.25 186 ALA A N 1
ATOM 1351 C CA . ALA A 1 186 ? -0.206 15.599 -15.608 1.00 81.25 186 ALA A CA 1
ATOM 1352 C C . ALA A 1 186 ? 0.713 14.682 -16.436 1.00 81.25 186 ALA A C 1
ATOM 1354 O O . ALA A 1 186 ? 0.550 14.618 -17.654 1.00 81.25 186 ALA A O 1
ATOM 1355 N N . ALA A 1 187 ? 1.616 13.943 -15.783 1.00 73.81 187 ALA A N 1
ATOM 1356 C CA . ALA A 1 187 ? 2.521 12.989 -16.428 1.00 73.81 187 ALA A CA 1
ATOM 1357 C C . ALA A 1 187 ? 1.810 11.738 -16.979 1.00 73.81 187 ALA A C 1
ATOM 1359 O O . ALA A 1 187 ? 2.281 11.145 -17.940 1.00 73.81 187 ALA A O 1
ATOM 1360 N N . ALA A 1 188 ? 0.663 11.357 -16.409 1.00 65.81 188 ALA A N 1
ATOM 1361 C CA . ALA A 1 188 ? -0.132 10.210 -16.854 1.00 65.81 188 ALA A CA 1
ATOM 1362 C C . ALA A 1 188 ? -0.972 10.471 -18.125 1.00 65.81 188 ALA A C 1
ATOM 1364 O O . ALA A 1 188 ? -1.691 9.580 -18.579 1.00 65.81 188 ALA A O 1
ATOM 1365 N N . LYS A 1 189 ? -0.935 11.683 -18.703 1.00 48.16 189 LYS A N 1
ATOM 1366 C CA . LYS A 1 189 ? -1.565 11.923 -20.009 1.00 48.16 189 LYS A CA 1
ATOM 1367 C C . LYS A 1 189 ? -0.814 11.135 -21.086 1.00 48.16 189 LYS A C 1
ATOM 1369 O O . LYS A 1 189 ? 0.412 11.202 -21.107 1.00 48.16 189 LYS A O 1
ATOM 1374 N N . PRO A 1 190 ? -1.523 10.441 -21.994 1.00 44.91 190 PRO A N 1
ATOM 1375 C CA . PRO A 1 190 ? -0.882 9.599 -22.991 1.00 44.91 190 PRO A CA 1
ATOM 1376 C C . PRO A 1 190 ? 0.074 10.438 -23.838 1.00 44.91 190 PRO A C 1
ATOM 1378 O O . PRO A 1 190 ? -0.337 11.413 -24.478 1.00 44.91 190 PRO A O 1
ATOM 1381 N N . ALA A 1 191 ? 1.351 10.052 -23.826 1.00 41.31 191 ALA A N 1
ATOM 1382 C CA . ALA A 1 191 ? 2.271 10.442 -24.875 1.00 41.31 191 ALA A CA 1
ATOM 1383 C C . ALA A 1 191 ? 1.670 9.966 -26.205 1.00 41.31 191 ALA A C 1
ATOM 1385 O O . ALA A 1 191 ? 1.145 8.859 -26.314 1.00 41.31 191 ALA A O 1
ATOM 1386 N N . ALA A 1 192 ? 1.635 10.880 -27.167 1.00 37.91 192 ALA A N 1
ATOM 1387 C CA . ALA A 1 192 ? 0.953 10.719 -28.437 1.00 37.91 192 ALA A CA 1
ATOM 1388 C C . ALA A 1 192 ? 1.377 9.445 -29.186 1.00 37.91 192 ALA A C 1
ATOM 1390 O O . ALA A 1 192 ? 2.555 9.116 -29.184 1.00 37.91 192 ALA A O 1
ATOM 1391 N N . ALA A 1 193 ? 0.382 8.841 -29.851 1.00 41.69 193 ALA A N 1
ATOM 1392 C CA . ALA A 1 193 ? 0.431 7.899 -30.972 1.00 41.69 193 ALA A CA 1
ATOM 1393 C C . ALA A 1 193 ? 1.528 6.821 -30.942 1.00 41.69 193 ALA A C 1
ATOM 1395 O O . ALA A 1 193 ? 2.714 7.115 -31.036 1.00 41.69 193 ALA A O 1
ATOM 1396 N N . GLU A 1 194 ? 1.091 5.558 -30.937 1.00 44.28 194 GLU A N 1
ATOM 1397 C CA . GLU A 1 194 ? 1.911 4.398 -31.286 1.00 44.28 194 GLU A CA 1
ATOM 1398 C C . GLU A 1 194 ? 2.731 4.689 -32.554 1.00 44.28 194 GLU A C 1
ATOM 1400 O O . GLU A 1 194 ? 2.219 4.670 -33.673 1.00 44.28 194 GLU A O 1
ATOM 1405 N N . GLU A 1 195 ? 4.014 5.001 -32.381 1.00 53.44 195 GLU A N 1
ATOM 1406 C CA . GLU A 1 195 ? 4.970 4.928 -33.474 1.00 53.44 195 GLU A CA 1
ATOM 1407 C C . GLU A 1 195 ? 5.218 3.447 -33.753 1.00 53.44 195 GLU A C 1
ATOM 1409 O O . GLU A 1 195 ? 5.523 2.675 -32.841 1.00 53.44 195 GLU A O 1
ATOM 1414 N N . ASP A 1 196 ? 5.079 3.054 -35.015 1.00 57.56 196 ASP A N 1
ATOM 1415 C CA . ASP A 1 196 ? 5.393 1.711 -35.493 1.00 57.56 196 ASP A CA 1
ATOM 1416 C C . ASP A 1 196 ? 6.923 1.523 -35.450 1.00 57.56 196 ASP A C 1
ATOM 1418 O O . ASP A 1 196 ? 7.653 1.841 -36.394 1.00 57.56 196 ASP A O 1
ATOM 1422 N N . VAL A 1 197 ? 7.439 1.128 -34.281 1.00 73.62 197 VAL A N 1
ATOM 1423 C CA . VAL A 1 197 ? 8.870 0.899 -34.060 1.00 73.62 197 VAL A CA 1
ATOM 1424 C C . VAL A 1 197 ? 9.227 -0.488 -34.582 1.00 73.62 197 VAL A C 1
ATOM 1426 O O . VAL A 1 197 ? 8.766 -1.503 -34.065 1.00 73.62 197 VAL A O 1
ATOM 1429 N N . LYS A 1 198 ? 10.084 -0.535 -35.604 1.00 80.50 198 LYS A N 1
ATOM 1430 C CA . LYS A 1 198 ? 10.529 -1.787 -36.221 1.00 80.50 198 LYS A CA 1
ATOM 1431 C C . LYS A 1 198 ? 11.446 -2.574 -35.276 1.00 80.50 198 LYS A C 1
ATOM 1433 O O . LYS A 1 198 ? 12.449 -2.036 -34.815 1.00 80.50 198 LYS A O 1
ATOM 1438 N N . GLU A 1 199 ? 11.126 -3.850 -35.050 1.00 84.69 199 GLU A N 1
ATOM 1439 C CA . GLU A 1 199 ? 11.933 -4.778 -34.242 1.00 84.69 199 GLU A CA 1
ATOM 1440 C C . GLU A 1 199 ? 13.373 -4.886 -34.809 1.00 84.69 199 GLU A C 1
ATOM 1442 O O . GLU A 1 199 ? 13.539 -5.186 -36.002 1.00 84.69 199 GLU A O 1
ATOM 1447 N N . PRO A 1 200 ? 14.420 -4.630 -33.996 1.00 85.38 200 PRO A N 1
ATOM 1448 C CA . PRO A 1 200 ? 15.818 -4.817 -34.384 1.00 85.38 200 PRO A CA 1
ATOM 1449 C C . PRO A 1 200 ? 16.139 -6.289 -34.696 1.00 85.38 200 PRO A C 1
ATOM 1451 O O . PRO A 1 200 ? 15.390 -7.186 -34.304 1.00 85.38 200 PRO A O 1
ATOM 1454 N N . PRO A 1 201 ? 17.267 -6.589 -35.365 1.00 87.25 201 PRO A N 1
ATOM 1455 C CA . PRO A 1 201 ? 17.714 -7.967 -35.551 1.00 87.25 201 PRO A CA 1
ATOM 1456 C C . PRO A 1 201 ? 17.801 -8.716 -34.216 1.00 87.25 201 PRO A C 1
ATOM 1458 O O . PRO A 1 201 ? 18.356 -8.199 -33.251 1.00 87.25 201 PRO A O 1
ATOM 1461 N N . LYS A 1 202 ? 17.271 -9.944 -34.177 1.00 87.44 202 LYS A N 1
ATOM 1462 C CA . LYS A 1 202 ? 17.274 -10.783 -32.974 1.00 87.44 202 LYS A CA 1
ATOM 1463 C C . LYS A 1 202 ? 18.683 -10.985 -32.421 1.00 87.44 202 LYS A C 1
ATOM 1465 O O . LYS A 1 202 ? 19.563 -11.480 -33.125 1.00 87.44 202 LYS A O 1
ATOM 1470 N N . GLU A 1 203 ? 18.844 -10.699 -31.135 1.00 87.06 203 GLU A N 1
ATOM 1471 C CA . GLU A 1 203 ? 20.048 -10.987 -30.357 1.00 87.06 203 GLU A CA 1
ATOM 1472 C C . GLU A 1 203 ? 19.738 -11.971 -29.224 1.00 87.06 203 GLU A C 1
ATOM 1474 O O . GLU A 1 203 ? 18.598 -12.107 -28.782 1.00 87.06 203 GLU A O 1
ATOM 1479 N N . ILE A 1 204 ? 20.763 -12.666 -28.725 1.00 86.62 204 ILE A N 1
ATOM 1480 C CA . ILE A 1 204 ? 20.604 -13.544 -27.564 1.00 86.62 204 ILE A CA 1
ATOM 1481 C C . ILE A 1 204 ? 20.517 -12.670 -26.309 1.00 86.62 204 ILE A C 1
ATOM 1483 O O . ILE A 1 204 ? 21.484 -12.008 -25.935 1.00 86.62 204 ILE A O 1
ATOM 1487 N N . VAL A 1 205 ? 19.358 -12.696 -25.651 1.00 87.94 205 VAL A N 1
ATOM 1488 C CA . VAL A 1 205 ? 19.083 -11.905 -24.448 1.00 87.94 205 VAL A CA 1
ATOM 1489 C C . VAL A 1 205 ? 19.452 -12.669 -23.166 1.00 87.94 205 VAL A C 1
ATOM 1491 O O . VAL A 1 205 ? 18.674 -13.457 -22.612 1.00 87.94 205 VAL A O 1
ATOM 1494 N N . THR A 1 206 ? 20.688 -12.479 -22.710 1.00 88.19 206 THR A N 1
ATOM 1495 C CA . THR A 1 206 ? 21.268 -13.133 -21.522 1.00 88.19 206 THR A CA 1
ATOM 1496 C C . THR A 1 206 ? 21.123 -12.313 -20.241 1.00 88.19 206 THR A C 1
ATOM 1498 O O . THR A 1 206 ? 21.008 -12.904 -19.166 1.00 88.19 206 THR A O 1
ATOM 1501 N N . ALA A 1 207 ? 21.053 -10.985 -20.342 1.00 88.31 207 ALA A N 1
ATOM 1502 C CA . ALA A 1 207 ? 20.920 -10.086 -19.202 1.00 88.31 207 ALA A CA 1
ATOM 1503 C C . ALA A 1 207 ? 19.451 -9.757 -18.899 1.00 88.31 207 ALA A C 1
ATOM 1505 O O . ALA A 1 207 ? 18.586 -9.821 -19.777 1.00 88.31 207 ALA A O 1
ATOM 1506 N N . GLN A 1 208 ? 19.166 -9.394 -17.646 1.00 88.81 208 GLN A N 1
ATOM 1507 C CA . GLN A 1 208 ? 17.833 -9.003 -17.184 1.00 88.81 208 GLN A CA 1
ATOM 1508 C C . GLN A 1 208 ? 17.896 -7.655 -16.469 1.00 88.81 208 GLN A C 1
ATOM 1510 O O . GLN A 1 208 ? 18.709 -7.461 -15.568 1.00 88.81 208 GLN A O 1
ATOM 1515 N N . ILE A 1 209 ? 16.999 -6.752 -16.846 1.00 86.62 209 ILE A N 1
ATOM 1516 C CA . ILE A 1 209 ? 16.763 -5.467 -16.199 1.00 86.62 209 ILE A CA 1
ATOM 1517 C C . ILE A 1 209 ? 15.429 -5.583 -15.467 1.00 86.62 209 ILE A C 1
ATOM 1519 O O . ILE A 1 209 ? 14.388 -5.815 -16.084 1.00 86.62 209 ILE A O 1
ATOM 1523 N N . ALA A 1 210 ? 15.472 -5.474 -14.143 1.00 85.62 210 ALA A N 1
ATOM 1524 C CA . ALA A 1 210 ? 14.296 -5.519 -13.283 1.00 85.62 210 ALA A CA 1
ATOM 1525 C C . ALA A 1 210 ? 13.844 -4.109 -12.885 1.00 85.62 210 ALA A C 1
ATOM 1527 O O . ALA A 1 210 ? 14.573 -3.136 -13.060 1.00 85.62 210 ALA A O 1
ATOM 1528 N N . GLY A 1 211 ? 12.652 -4.016 -12.293 1.00 76.56 211 GLY A N 1
ATOM 1529 C CA . GLY A 1 211 ? 12.126 -2.754 -11.761 1.00 76.56 211 GLY A CA 1
ATOM 1530 C C . GLY A 1 211 ? 11.238 -1.980 -12.731 1.00 76.56 211 GLY A C 1
ATOM 1531 O O . GLY A 1 211 ? 10.944 -0.823 -12.462 1.00 76.56 211 GLY A O 1
ATOM 1532 N N . ILE A 1 212 ? 10.803 -2.627 -13.813 1.00 82.69 212 ILE A N 1
ATOM 1533 C CA . ILE A 1 212 ? 9.860 -2.077 -14.788 1.00 82.69 212 ILE A CA 1
ATOM 1534 C C . ILE A 1 212 ? 8.434 -2.421 -14.347 1.00 82.69 212 ILE A C 1
ATOM 1536 O O . ILE A 1 212 ? 8.196 -3.441 -13.698 1.00 82.69 212 ILE A O 1
ATOM 1540 N N . GLU A 1 213 ? 7.482 -1.563 -14.685 1.00 74.75 213 GLU A N 1
ATOM 1541 C CA . GLU A 1 213 ? 6.060 -1.775 -14.417 1.00 74.75 213 GLU A CA 1
ATOM 1542 C C . GLU A 1 213 ? 5.415 -2.626 -15.515 1.00 74.75 213 GLU A C 1
ATOM 1544 O O . GLU A 1 213 ? 5.776 -2.524 -16.685 1.00 74.75 213 GLU A O 1
ATOM 1549 N N . VAL A 1 214 ? 4.439 -3.470 -15.152 1.00 77.19 214 VAL A N 1
ATOM 1550 C CA . VAL A 1 214 ? 3.812 -4.428 -16.090 1.00 77.19 214 VAL A CA 1
ATOM 1551 C C . VAL A 1 214 ? 3.239 -3.701 -17.310 1.00 77.19 214 VAL A C 1
ATOM 1553 O O . VAL A 1 214 ? 3.405 -4.157 -18.436 1.00 77.19 214 VAL A O 1
ATOM 1556 N N . MET A 1 215 ? 2.580 -2.564 -17.073 1.00 73.81 215 MET A N 1
ATOM 1557 C CA . MET A 1 215 ? 1.925 -1.763 -18.111 1.00 73.81 215 MET A CA 1
ATOM 1558 C C . MET A 1 215 ? 2.921 -1.044 -19.024 1.00 73.81 215 MET A C 1
ATOM 1560 O O . MET A 1 215 ? 2.593 -0.769 -20.171 1.00 73.81 215 MET A O 1
ATOM 1564 N N . ASP A 1 216 ? 4.131 -0.779 -18.528 1.00 81.12 216 ASP A N 1
ATOM 1565 C CA . ASP A 1 216 ? 5.168 -0.057 -19.262 1.00 81.12 216 ASP A CA 1
ATOM 1566 C C . ASP A 1 216 ? 6.099 -1.013 -20.027 1.00 81.12 216 ASP A C 1
ATOM 1568 O O . ASP A 1 216 ? 6.971 -0.555 -20.758 1.00 81.12 216 ASP A O 1
ATOM 1572 N N . LEU A 1 217 ? 5.939 -2.338 -19.883 1.00 83.69 217 LEU A N 1
ATOM 1573 C CA . LEU A 1 217 ? 6.816 -3.341 -20.502 1.00 83.69 217 LEU A CA 1
ATOM 1574 C C . LEU A 1 217 ? 6.935 -3.169 -22.017 1.00 83.69 217 LEU A C 1
ATOM 1576 O O . LEU A 1 217 ? 8.042 -3.183 -22.551 1.00 83.69 217 LEU A O 1
ATOM 1580 N N . GLU A 1 218 ? 5.807 -3.030 -22.711 1.00 83.69 218 GLU A N 1
ATOM 1581 C CA . GLU A 1 218 ? 5.802 -2.924 -24.171 1.00 83.69 218 GLU A CA 1
ATOM 1582 C C . GLU A 1 218 ? 6.432 -1.612 -24.639 1.00 83.69 218 GLU A C 1
ATOM 1584 O O . GLU A 1 218 ? 7.237 -1.609 -25.570 1.00 83.69 218 GLU A O 1
ATOM 1589 N N . ASP A 1 219 ? 6.126 -0.505 -23.965 1.00 85.19 219 ASP A N 1
ATOM 1590 C CA . ASP A 1 219 ? 6.667 0.808 -24.312 1.00 85.19 219 ASP A CA 1
ATOM 1591 C C . ASP A 1 219 ? 8.159 0.916 -23.981 1.00 85.19 219 ASP A C 1
ATOM 1593 O O . ASP A 1 219 ? 8.929 1.473 -24.763 1.00 85.19 219 ASP A O 1
ATOM 1597 N N . ALA A 1 220 ? 8.598 0.307 -22.881 1.00 86.50 220 ALA A N 1
ATOM 1598 C CA . ALA A 1 220 ? 10.001 0.210 -22.507 1.00 86.50 220 ALA A CA 1
ATOM 1599 C C . ALA A 1 220 ? 10.800 -0.663 -23.496 1.00 86.50 220 ALA A C 1
ATOM 1601 O O . ALA A 1 220 ? 11.919 -0.304 -23.870 1.00 86.50 220 ALA A O 1
ATOM 1602 N N . VAL A 1 221 ? 10.221 -1.763 -23.997 1.00 88.62 221 VAL A N 1
ATOM 1603 C CA . VAL A 1 221 ? 10.815 -2.552 -25.094 1.00 88.62 221 VAL A CA 1
ATOM 1604 C C . VAL A 1 221 ? 10.907 -1.714 -26.372 1.00 88.62 221 VAL A C 1
ATOM 1606 O O . VAL A 1 221 ? 11.977 -1.641 -26.981 1.00 88.62 221 VAL A O 1
ATOM 1609 N N . LYS A 1 222 ? 9.832 -1.011 -26.750 1.00 87.00 222 LYS A N 1
ATOM 1610 C CA . LYS A 1 222 ? 9.827 -0.120 -27.922 1.00 87.00 222 LYS A CA 1
ATOM 1611 C C . LYS A 1 222 ? 10.852 1.010 -27.788 1.00 87.00 222 LYS A C 1
ATOM 1613 O O . LYS A 1 222 ? 11.499 1.348 -28.775 1.00 87.00 222 LYS A O 1
ATOM 1618 N N . ALA A 1 223 ? 11.048 1.578 -26.597 1.00 87.19 223 ALA A N 1
ATOM 1619 C CA . ALA A 1 223 ? 12.060 2.606 -26.351 1.00 87.19 223 ALA A CA 1
ATOM 1620 C C . ALA A 1 223 ? 13.481 2.097 -26.655 1.00 87.19 223 ALA A C 1
ATOM 1622 O O . ALA A 1 223 ? 14.261 2.798 -27.301 1.00 87.19 223 ALA A O 1
ATOM 1623 N N . LEU A 1 224 ? 13.790 0.849 -26.289 1.00 88.69 224 LEU A N 1
ATOM 1624 C CA . LEU A 1 224 ? 15.060 0.204 -26.640 1.00 88.69 224 LEU A CA 1
ATOM 1625 C C . LEU A 1 224 ? 15.167 -0.100 -28.138 1.00 88.69 224 LEU A C 1
ATOM 1627 O O . LEU A 1 224 ? 16.224 0.099 -28.744 1.00 88.69 224 LEU A O 1
ATOM 1631 N N . TRP A 1 225 ? 14.068 -0.501 -28.773 1.00 90.50 225 TRP A N 1
ATOM 1632 C CA . TRP A 1 225 ? 14.047 -0.712 -30.220 1.00 90.50 225 TRP A CA 1
ATOM 1633 C C . TRP A 1 225 ? 14.301 0.584 -31.006 1.00 90.50 225 TRP A C 1
ATOM 1635 O O . TRP A 1 225 ? 14.982 0.540 -32.030 1.00 90.50 225 TRP A O 1
ATOM 1645 N N . LYS A 1 226 ? 13.859 1.752 -30.510 1.00 86.44 226 LYS A N 1
ATOM 1646 C CA . LYS A 1 226 ? 14.138 3.063 -31.141 1.00 86.44 226 LYS A CA 1
ATOM 1647 C C . LYS A 1 226 ? 15.631 3.394 -31.216 1.00 86.44 226 LYS A C 1
ATOM 1649 O O . LYS A 1 226 ? 16.049 4.097 -32.133 1.00 86.44 226 LYS A O 1
ATOM 1654 N N . ILE A 1 227 ? 16.437 2.867 -30.295 1.00 87.62 227 ILE A N 1
ATOM 1655 C CA . ILE A 1 227 ? 17.904 2.993 -30.309 1.00 87.62 227 ILE A CA 1
ATOM 1656 C C . ILE A 1 227 ? 18.601 1.765 -30.915 1.00 87.62 227 ILE A C 1
ATOM 1658 O O . ILE A 1 227 ? 19.818 1.623 -30.801 1.00 87.62 227 ILE A O 1
ATOM 1662 N N . ASN A 1 228 ? 17.838 0.906 -31.602 1.00 87.62 228 ASN A N 1
ATOM 1663 C CA . ASN A 1 228 ? 18.297 -0.299 -32.289 1.00 87.62 228 ASN A CA 1
ATOM 1664 C C . ASN A 1 228 ? 18.919 -1.357 -31.353 1.00 87.62 228 ASN A C 1
ATOM 1666 O O . ASN A 1 228 ? 19.827 -2.082 -31.756 1.00 87.62 228 ASN A O 1
ATOM 1670 N N . ILE A 1 229 ? 18.437 -1.443 -30.106 1.00 88.62 229 ILE A N 1
ATOM 1671 C CA . ILE A 1 229 ? 18.798 -2.497 -29.147 1.00 88.62 229 ILE A CA 1
ATOM 1672 C C . ILE A 1 229 ? 17.695 -3.551 -29.133 1.00 88.62 229 ILE A C 1
ATOM 1674 O O . ILE A 1 229 ? 16.538 -3.231 -28.867 1.00 88.62 229 ILE A O 1
ATOM 1678 N N . TYR A 1 230 ? 18.048 -4.813 -29.382 1.00 89.94 230 TYR A N 1
ATOM 1679 C CA . TYR A 1 230 ? 17.100 -5.916 -29.256 1.00 89.94 230 TYR A CA 1
ATOM 1680 C C . TYR A 1 230 ? 16.744 -6.167 -27.786 1.00 89.94 230 TYR A C 1
ATOM 1682 O O . TYR A 1 230 ? 17.626 -6.342 -26.941 1.00 89.94 230 TYR A O 1
ATOM 1690 N N . ALA A 1 231 ? 15.446 -6.198 -27.493 1.00 91.38 231 ALA A N 1
ATOM 1691 C CA . ALA A 1 231 ? 14.919 -6.386 -26.151 1.00 91.38 231 ALA A CA 1
ATOM 1692 C C . ALA A 1 231 ? 13.646 -7.237 -26.172 1.00 91.38 231 ALA A C 1
ATOM 1694 O O . ALA A 1 231 ? 12.819 -7.083 -27.072 1.00 91.38 231 ALA A O 1
ATOM 1695 N N . GLU A 1 232 ? 13.480 -8.090 -25.161 1.00 89.81 232 GLU A N 1
ATOM 1696 C CA . GLU A 1 232 ? 12.279 -8.905 -24.943 1.00 89.81 232 GLU A CA 1
ATOM 1697 C C . GLU A 1 232 ? 11.673 -8.601 -23.565 1.00 89.81 232 GLU A C 1
ATOM 1699 O O . GLU A 1 232 ? 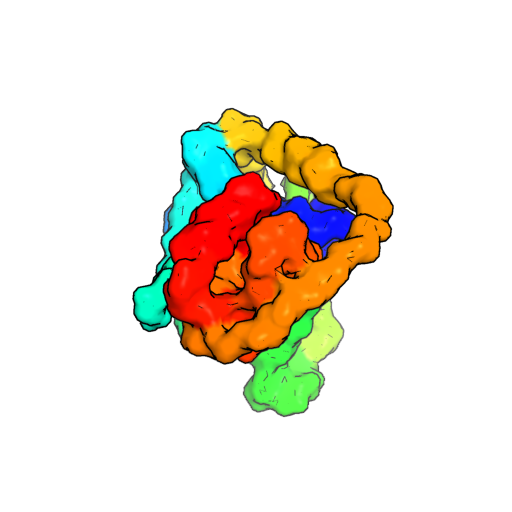12.392 -8.519 -22.567 1.00 89.81 232 GLU A O 1
ATOM 1704 N N . SER A 1 233 ? 10.347 -8.484 -23.478 1.00 90.19 233 SER A N 1
ATOM 1705 C CA . SER A 1 233 ? 9.640 -8.424 -22.193 1.00 90.19 233 SER A CA 1
ATOM 1706 C C . SER A 1 233 ? 9.511 -9.817 -21.573 1.00 90.19 233 SER A C 1
ATOM 1708 O O . SER A 1 233 ? 9.276 -10.799 -22.279 1.00 90.19 233 SER A O 1
ATOM 1710 N N . GLY A 1 234 ? 9.576 -9.915 -20.248 1.00 85.50 234 GLY A N 1
ATOM 1711 C CA . GLY A 1 234 ? 9.341 -11.166 -19.537 1.00 85.50 234 GLY A CA 1
ATOM 1712 C C . GLY A 1 234 ? 8.865 -10.970 -18.103 1.00 85.50 234 GLY A C 1
ATOM 1713 O O . GLY A 1 234 ? 8.813 -9.859 -17.581 1.00 85.50 234 GLY A O 1
ATOM 1714 N N . MET A 1 235 ? 8.549 -12.089 -17.454 1.00 84.19 235 MET A N 1
ATOM 1715 C CA . MET A 1 235 ? 8.251 -12.144 -16.024 1.00 84.19 235 MET A CA 1
ATOM 1716 C C . MET A 1 235 ? 9.383 -12.878 -15.316 1.00 84.19 235 MET A C 1
ATOM 1718 O O . MET A 1 235 ? 9.558 -14.087 -15.477 1.00 84.19 235 MET A O 1
ATOM 1722 N N . GLY A 1 236 ? 10.175 -12.130 -14.557 1.00 75.25 236 GLY A N 1
ATOM 1723 C CA . GLY A 1 236 ? 11.217 -12.680 -13.708 1.00 75.25 236 GLY A CA 1
ATOM 1724 C C . GLY A 1 236 ? 10.648 -13.142 -12.373 1.00 75.25 236 GLY A C 1
ATOM 1725 O O . GLY A 1 236 ? 9.507 -12.848 -12.011 1.00 75.25 236 GLY A O 1
ATOM 1726 N N . CYS A 1 237 ? 11.498 -13.781 -11.567 1.00 68.38 237 CYS A N 1
ATOM 1727 C CA . CYS A 1 237 ? 11.166 -14.086 -10.177 1.00 68.38 237 CYS A CA 1
ATOM 1728 C C . CYS A 1 237 ? 10.726 -12.832 -9.424 1.00 68.38 237 CYS A C 1
ATOM 1730 O O . CYS A 1 237 ? 10.008 -12.955 -8.435 1.00 68.38 237 CYS A O 1
ATOM 1732 N N . THR A 1 238 ? 11.162 -11.642 -9.867 1.00 62.25 238 THR A N 1
ATOM 1733 C CA . THR A 1 238 ? 10.929 -10.382 -9.181 1.00 62.25 238 THR A CA 1
ATOM 1734 C C . THR A 1 238 ? 9.759 -9.528 -9.649 1.00 62.25 238 THR A C 1
ATOM 1736 O O . THR A 1 238 ? 9.449 -8.549 -8.967 1.00 62.25 238 THR A O 1
ATOM 1739 N N . GLY A 1 239 ? 9.056 -9.951 -10.695 1.00 73.31 239 GLY A N 1
ATOM 1740 C CA . GLY A 1 239 ? 8.054 -9.146 -11.384 1.00 73.31 239 GLY A CA 1
ATOM 1741 C C . GLY A 1 239 ? 8.455 -8.932 -12.845 1.00 73.31 239 GLY A C 1
ATOM 1742 O O . GLY A 1 239 ? 9.235 -9.726 -13.379 1.00 73.31 239 GLY A O 1
ATOM 1743 N N . PRO A 1 240 ? 7.934 -7.885 -13.494 1.00 82.94 240 PRO A N 1
ATOM 1744 C CA . PRO A 1 240 ? 8.274 -7.555 -14.873 1.00 82.94 240 PRO A CA 1
ATOM 1745 C C . PRO A 1 240 ? 9.770 -7.303 -15.054 1.00 82.94 240 PRO A C 1
ATOM 1747 O O . PRO A 1 240 ? 10.404 -6.612 -14.249 1.00 82.94 240 PRO A O 1
ATOM 1750 N N . ILE A 1 241 ? 10.327 -7.866 -16.122 1.00 89.00 241 ILE A N 1
ATOM 1751 C CA . ILE A 1 241 ? 11.719 -7.676 -16.526 1.00 89.00 241 ILE A CA 1
ATOM 1752 C C . ILE A 1 241 ? 11.803 -7.388 -18.023 1.00 89.00 241 ILE A C 1
ATOM 1754 O O . ILE A 1 241 ? 10.996 -7.883 -18.811 1.00 89.00 241 ILE A O 1
ATOM 1758 N N . ILE A 1 242 ? 12.839 -6.655 -18.414 1.00 90.31 242 ILE A N 1
ATOM 1759 C CA . ILE A 1 242 ? 13.299 -6.581 -19.799 1.00 90.31 242 ILE A CA 1
ATOM 1760 C C . ILE A 1 242 ? 14.578 -7.391 -19.932 1.00 90.31 242 ILE A C 1
ATOM 1762 O O . ILE A 1 242 ? 15.465 -7.325 -19.084 1.00 90.31 242 ILE A O 1
ATOM 1766 N N . ARG A 1 243 ? 14.674 -8.171 -21.002 1.00 90.88 243 ARG A N 1
ATOM 1767 C CA . ARG A 1 243 ? 15.847 -8.973 -21.327 1.00 90.88 243 ARG A CA 1
ATOM 1768 C C . ARG A 1 243 ? 16.573 -8.347 -22.506 1.00 90.88 243 ARG A C 1
ATOM 1770 O O . ARG A 1 243 ? 15.946 -8.061 -23.520 1.00 90.88 243 ARG A O 1
ATOM 1777 N N . VAL A 1 244 ? 17.882 -8.170 -22.367 1.00 91.75 244 VAL A N 1
ATOM 1778 C CA . VAL A 1 244 ? 18.783 -7.612 -23.392 1.00 91.75 244 VAL A CA 1
ATOM 1779 C C . VAL A 1 244 ? 20.057 -8.452 -23.478 1.00 91.75 244 VAL A C 1
ATOM 1781 O O . VAL A 1 244 ? 20.305 -9.307 -22.624 1.00 91.75 244 VAL A O 1
ATOM 1784 N N . SER A 1 245 ? 20.866 -8.250 -24.515 1.00 91.25 245 SER A N 1
ATOM 1785 C CA . SER A 1 245 ? 22.204 -8.845 -24.587 1.00 91.25 245 SER A CA 1
ATOM 1786 C C . SER A 1 245 ? 23.152 -8.185 -23.575 1.00 91.25 245 SER A C 1
ATOM 1788 O O . SER A 1 245 ? 23.029 -6.993 -23.286 1.00 91.25 245 SER A O 1
ATOM 1790 N N . ASP A 1 246 ? 24.126 -8.937 -23.048 1.00 88.12 246 ASP A N 1
ATOM 1791 C CA . ASP A 1 246 ? 25.100 -8.414 -22.068 1.00 88.12 246 ASP A CA 1
ATOM 1792 C C . ASP A 1 246 ? 25.848 -7.175 -22.588 1.00 88.12 246 ASP A C 1
ATOM 1794 O O . ASP A 1 246 ? 26.118 -6.239 -21.840 1.00 88.12 246 ASP A O 1
ATOM 1798 N N . ALA A 1 247 ? 26.128 -7.132 -23.895 1.00 86.75 247 ALA A N 1
ATOM 1799 C CA . ALA A 1 247 ? 26.806 -6.011 -24.546 1.00 86.75 247 ALA A CA 1
ATOM 1800 C C . ALA A 1 247 ? 25.988 -4.706 -24.535 1.00 86.75 247 ALA A C 1
ATOM 1802 O O . ALA A 1 247 ? 26.560 -3.619 -24.631 1.00 86.75 247 ALA A O 1
ATOM 1803 N N . ASN A 1 248 ? 24.662 -4.809 -24.426 1.00 87.88 248 ASN A N 1
ATOM 1804 C CA . ASN A 1 248 ? 23.736 -3.681 -24.468 1.00 87.88 248 ASN A CA 1
ATOM 1805 C C . ASN A 1 248 ? 23.165 -3.323 -23.088 1.00 87.88 248 ASN A C 1
ATOM 1807 O O . ASN A 1 248 ? 22.397 -2.367 -22.993 1.00 87.88 248 ASN A O 1
ATOM 1811 N N . LEU A 1 249 ? 23.550 -4.038 -22.024 1.00 87.88 249 LEU A N 1
ATOM 1812 C CA . LEU A 1 249 ? 22.998 -3.870 -20.678 1.00 87.88 249 LEU A CA 1
ATOM 1813 C C . LEU A 1 249 ? 23.139 -2.437 -20.146 1.00 87.88 249 LEU A C 1
ATOM 1815 O O . LEU A 1 249 ? 22.146 -1.853 -19.723 1.00 87.88 249 LEU A O 1
ATOM 1819 N N . GLU A 1 250 ? 24.341 -1.855 -20.194 1.00 88.75 250 GLU A N 1
ATOM 1820 C CA . GLU A 1 250 ? 24.584 -0.496 -19.680 1.00 88.75 250 GLU A CA 1
ATOM 1821 C C . GLU A 1 250 ? 23.772 0.551 -20.450 1.00 88.75 250 GLU A C 1
ATOM 1823 O O . GLU A 1 250 ? 23.064 1.357 -19.851 1.00 88.75 250 GLU A O 1
ATOM 1828 N N . LYS A 1 251 ? 23.795 0.484 -21.787 1.00 89.19 251 LYS A N 1
ATOM 1829 C CA . LYS A 1 251 ? 23.052 1.415 -22.650 1.00 89.19 251 LYS A CA 1
ATOM 1830 C C . LYS A 1 251 ? 21.544 1.296 -22.460 1.00 89.19 251 LYS A C 1
ATOM 1832 O O . LYS A 1 251 ? 20.850 2.306 -22.411 1.00 89.19 251 LYS A O 1
ATOM 1837 N N . ALA A 1 252 ? 21.037 0.069 -22.346 1.00 88.88 252 ALA A N 1
ATOM 1838 C CA . ALA A 1 252 ? 19.624 -0.174 -22.099 1.00 88.88 252 ALA A CA 1
ATOM 1839 C C . ALA A 1 252 ? 19.204 0.353 -20.721 1.00 88.88 252 ALA A C 1
ATOM 1841 O O . ALA A 1 252 ? 18.148 0.967 -20.596 1.00 88.88 252 ALA A O 1
ATOM 1842 N N . HIS A 1 253 ? 20.044 0.174 -19.700 1.00 89.31 253 HIS A N 1
ATOM 1843 C CA . HIS A 1 253 ? 19.778 0.694 -18.363 1.00 89.31 253 HIS A CA 1
ATOM 1844 C C . HIS A 1 253 ? 19.769 2.231 -18.334 1.00 89.31 253 HIS A C 1
ATOM 1846 O O . HIS A 1 253 ? 18.907 2.829 -17.689 1.00 89.31 253 HIS A O 1
ATOM 1852 N N . GLU A 1 254 ? 20.696 2.889 -19.032 1.00 88.44 254 GLU A N 1
ATOM 1853 C CA . GLU A 1 254 ? 20.716 4.352 -19.139 1.00 88.44 254 GLU A CA 1
ATOM 1854 C C . GLU A 1 254 ? 19.484 4.896 -19.867 1.00 88.44 254 GLU A C 1
ATOM 1856 O O . GLU A 1 254 ? 18.861 5.845 -19.384 1.00 88.44 254 GLU A O 1
ATOM 1861 N N . GLU A 1 255 ? 19.091 4.283 -20.988 1.00 88.50 255 GLU A N 1
ATOM 1862 C CA . GLU A 1 255 ? 17.933 4.740 -21.760 1.00 88.50 255 GLU A CA 1
ATOM 1863 C C . GLU A 1 255 ? 16.627 4.534 -20.989 1.00 88.50 255 GLU A C 1
ATOM 1865 O O . GLU A 1 255 ? 15.823 5.458 -20.884 1.00 88.50 255 GLU A O 1
ATOM 1870 N N . LEU A 1 256 ? 16.435 3.364 -20.370 1.00 86.31 256 LEU A N 1
ATOM 1871 C CA . LEU A 1 256 ? 15.248 3.097 -19.555 1.00 86.31 256 LEU A CA 1
ATOM 1872 C C . LEU A 1 256 ? 15.165 4.031 -18.343 1.00 86.31 256 LEU A C 1
ATOM 1874 O O . LEU A 1 256 ? 14.073 4.475 -17.982 1.00 86.31 256 LEU A O 1
ATOM 1878 N N . LYS A 1 257 ? 16.305 4.377 -17.735 1.00 85.69 257 LYS A N 1
ATOM 1879 C CA . LYS A 1 257 ? 16.362 5.342 -16.631 1.00 85.69 257 LYS A CA 1
ATOM 1880 C C . LYS A 1 257 ? 16.021 6.754 -17.096 1.00 85.69 257 LYS A C 1
ATOM 1882 O O . LYS A 1 257 ? 15.251 7.456 -16.443 1.00 85.69 257 LYS A O 1
ATOM 1887 N N . LYS A 1 258 ? 16.546 7.166 -18.251 1.00 82.81 258 LYS A N 1
ATOM 1888 C CA . LYS A 1 258 ? 16.264 8.470 -18.865 1.00 82.81 258 LYS A CA 1
ATOM 1889 C C . LYS A 1 258 ? 14.803 8.607 -19.296 1.00 82.81 258 LYS A C 1
ATOM 1891 O O . LYS A 1 258 ? 14.215 9.669 -19.107 1.00 82.81 258 LYS A O 1
ATOM 1896 N N . ALA A 1 259 ? 14.223 7.541 -19.839 1.00 80.44 259 ALA A N 1
ATOM 1897 C CA . ALA A 1 259 ? 12.809 7.466 -20.191 1.00 80.44 259 ALA A CA 1
ATOM 1898 C C . ALA A 1 259 ? 11.890 7.354 -18.958 1.00 80.44 259 ALA A C 1
ATOM 1900 O O . ALA A 1 259 ? 10.680 7.527 -19.072 1.00 80.44 259 ALA A O 1
ATOM 1901 N N . GLY A 1 260 ? 12.461 7.123 -17.770 1.00 79.44 260 GLY A N 1
ATOM 1902 C CA . GLY A 1 260 ? 11.736 7.087 -16.503 1.00 79.44 260 GLY A CA 1
ATOM 1903 C C . GLY A 1 260 ? 11.052 5.754 -16.200 1.00 79.44 260 GLY A C 1
ATOM 1904 O O . GLY A 1 260 ? 10.224 5.714 -15.292 1.00 79.44 260 GLY A O 1
ATOM 1905 N N . TYR A 1 261 ? 11.400 4.684 -16.922 1.00 80.62 261 TYR A N 1
ATOM 1906 C CA . TYR A 1 261 ? 10.866 3.334 -16.707 1.00 80.62 261 TYR A CA 1
ATOM 1907 C C . TYR A 1 261 ? 11.533 2.599 -15.537 1.00 80.62 261 TYR A C 1
ATOM 1909 O O . TYR A 1 261 ? 10.933 1.690 -14.971 1.00 80.62 261 TYR A O 1
ATOM 1917 N N . ILE A 1 262 ? 12.763 2.980 -15.174 1.00 80.00 262 ILE A N 1
ATOM 1918 C CA . ILE A 1 262 ? 13.509 2.447 -14.022 1.00 80.00 262 ILE A CA 1
ATOM 1919 C C . ILE A 1 262 ? 14.216 3.580 -13.259 1.00 80.00 262 ILE A C 1
ATOM 1921 O O . ILE A 1 262 ? 14.396 4.675 -13.795 1.00 80.00 262 ILE A O 1
ATOM 1925 N N . ASN A 1 263 ? 14.603 3.322 -12.004 1.00 69.00 263 ASN A N 1
ATOM 1926 C CA . ASN A 1 263 ? 15.266 4.294 -11.118 1.00 69.00 263 ASN A CA 1
ATOM 1927 C C . ASN A 1 263 ? 16.796 4.310 -11.251 1.00 69.00 263 ASN A C 1
ATOM 1929 O O . ASN A 1 263 ? 17.413 3.268 -11.549 1.00 69.00 263 ASN A O 1
#

Radius of gyration: 20.65 Å; chains: 1; bounding box: 48×44×59 Å

InterPro domains:
  IPR003664 Fatty acid synthesis PlsX protein [PF02504] (1-242)
  IPR012116 Glycine/sarcosine/betaine reductase complex, protein C, alpha subunit [NF040747] (1-262)

Foldseek 3Di:
DAAEQAQADFPDPDFLLRLLVSQLQLVLLCVLLPNVQWAAAEEPDFNRLVNVVLVVLLVVLPQRHHHFWDPDPVIDRHDYPVCVVVSRTNYYGGGHVVNNVVQQCVQCVVVVSQAGNDAQAGDQPDDPPDPDTDGHHDPRHDPHNPVNVVVSVVSNVVSVSVVSSVVSVVSSVSSPVVVSVVVVVVVPDDDDDDDPQDAAPDDDFPDKDDDFGPVCQVVLQSQCSVVRFHWDWDQDPRGIIITGDPVCVVVSVVSCVVVVRHD

pLDDT: mean 89.49, std 10.2, range [37.91, 98.56]

Sequence (263 aa):
EMFVANTTGTSSADRIEGMIKNTIYGIIAAKTCGIANPTVGILNVDGARQTEKALKELQENGYDITFAESARADGGCVMRGNDVLQGTPDIMVTDSLTGNIMVKMLSSAATGGSFEATGYGYGPGIGEGYEQLVMIVSRASGAPVIAGAIRYAAQLVRNKVFEVAKAEFAAAKKAGLKEILDARKAAAKPAAAEEDVKEPPKEIVTAQIAGIEVMDLEDAVKALWKINIYAESGMGCTGPIIRVSDANLEKAHEELKKAGYIN